Protein AF-A0A2M8KB88-F1 (afdb_monomer_lite)

Secondary structure (DSSP, 8-state):
-HHHHHHHHHHHHT-HHHHHHHHT-TTSS--HHHHHHHHHHHHHHHHHHTS--TTHHHHHHHHHHHHHHHHHHHHHHHTHHHHHHTHHHHHHHTT-TTHHHHHHHHHHHHHH-SS----HHHHHHHHHHHHHH---THHHHHHHHHHHHHHHHHHHHHHHHT--HHHHHHHHHHHHHHHHHHHHHHHHHH-HHHHHHHHHHHHHHHHHHHHHHHHH-

Radius of gyration: 22.47 Å; chains: 1; bounding box: 53×27×57 Å

Foldseek 3Di:
DVLQVVLVVLLVVLDPVVLLVLLCVLPPDGPVVLVVLVVVLVVVVVVQVPDDPDPCVVVNVVSVVVSVVSSVVSSCSSCVVVCVVCVVVCVVVVPDPCVSSLVSSVVSCVVPPDDDPRDLVVNLVVLVVVLVPDDLPPLPVVLVVQLVVQLVVLVVCCVVVVDDPVVSVVSSVVVNVVVVVVSVVVVCSPPVNNSSVSSSVSSVVVVVVVVVVVVVD

pLDDT: mean 72.9, std 11.25, range [43.75, 89.88]

Sequence (217 aa):
MDSFLFFWGMYKRASFWRVLRDGYRPDGRTNIGLLTYSTLLLVFLIVHAFRNRNFYIYIDFLLIGLWVFWLWKSIKRAYRHYEEQYASRLEYYKQERQYLRYLIFRDEVIRDNISHGISISDALAHIETDLDTEVTDVLKTSIFITTGLSVVITLTVNLIGKWDTSYTLLVLFVSAITLLIGISILGSVRSRKVKLLELKRYLTWLQREEALTRATE

Structure (mmCIF, N/CA/C/O backbone):
data_AF-A0A2M8KB88-F1
#
_entry.id   AF-A0A2M8KB88-F1
#
loop_
_atom_site.group_PDB
_atom_site.id
_atom_site.type_symbol
_atom_site.label_atom_id
_atom_site.label_alt_id
_atom_site.label_comp_id
_atom_site.label_asym_id
_atom_site.label_entity_id
_atom_site.label_seq_id
_atom_site.pdbx_PDB_ins_code
_atom_site.Cartn_x
_atom_site.Cartn_y
_atom_site.Cartn_z
_atom_site.occupancy
_atom_site.B_iso_or_equiv
_atom_site.auth_seq_id
_atom_site.auth_comp_id
_atom_site.auth_asym_id
_atom_site.auth_atom_id
_atom_site.pdbx_PDB_model_num
ATOM 1 N N . MET A 1 1 ? -3.549 -9.639 -24.057 1.00 75.19 1 MET A N 1
ATOM 2 C CA . MET A 1 1 ? -4.027 -10.211 -22.775 1.00 75.19 1 MET A CA 1
ATOM 3 C C . MET A 1 1 ? -2.856 -10.659 -21.904 1.00 75.19 1 MET A C 1
ATOM 5 O O . MET A 1 1 ? -2.818 -10.295 -20.735 1.00 75.19 1 MET A O 1
ATOM 9 N N . ASP A 1 2 ? -1.862 -11.346 -22.472 1.00 83.12 2 ASP A N 1
ATOM 10 C CA . ASP A 1 2 ? -0.685 -11.839 -21.734 1.00 83.12 2 ASP A CA 1
ATOM 11 C C . ASP A 1 2 ? 0.150 -10.720 -21.097 1.00 83.12 2 ASP A C 1
ATOM 13 O O . ASP A 1 2 ? 0.485 -10.801 -19.915 1.00 83.12 2 ASP A O 1
ATOM 17 N N . SER A 1 3 ? 0.366 -9.613 -21.822 1.00 84.56 3 SER A N 1
ATOM 18 C CA . SER A 1 3 ? 1.036 -8.420 -21.285 1.00 84.56 3 SER A CA 1
ATOM 19 C C . SER A 1 3 ? 0.339 -7.871 -20.037 1.00 84.56 3 SER A C 1
ATOM 21 O O . SER A 1 3 ? 0.982 -7.581 -19.029 1.00 84.56 3 SER A O 1
ATOM 23 N N . PHE A 1 4 ? -0.994 -7.776 -20.064 1.00 86.88 4 PHE A N 1
ATOM 24 C CA . PHE A 1 4 ? -1.771 -7.319 -18.913 1.00 86.88 4 PHE A CA 1
ATOM 25 C C . PHE A 1 4 ? -1.651 -8.278 -17.725 1.00 86.88 4 PHE A C 1
ATOM 27 O O . PHE A 1 4 ? -1.395 -7.831 -16.608 1.00 86.88 4 PHE A O 1
ATOM 34 N N . LEU A 1 5 ? -1.802 -9.587 -17.949 1.00 87.25 5 LEU A N 1
ATOM 35 C CA . LEU A 1 5 ? -1.717 -10.587 -16.882 1.00 87.25 5 LEU A CA 1
ATOM 36 C C . LEU A 1 5 ? -0.340 -10.591 -16.212 1.00 87.25 5 LEU A C 1
ATOM 38 O O . LEU A 1 5 ? -0.261 -10.690 -14.984 1.00 87.25 5 LEU A O 1
ATOM 42 N N . PHE A 1 6 ? 0.725 -10.415 -16.994 1.00 88.19 6 PHE A N 1
ATOM 43 C CA . PHE A 1 6 ? 2.080 -10.278 -16.476 1.00 88.19 6 PHE A CA 1
ATOM 44 C C . PHE A 1 6 ? 2.221 -9.061 -15.553 1.00 88.19 6 PHE A C 1
ATOM 46 O O . PHE A 1 6 ? 2.565 -9.212 -14.375 1.00 88.19 6 PHE A O 1
ATOM 53 N N . PHE A 1 7 ? 1.890 -7.860 -16.041 1.00 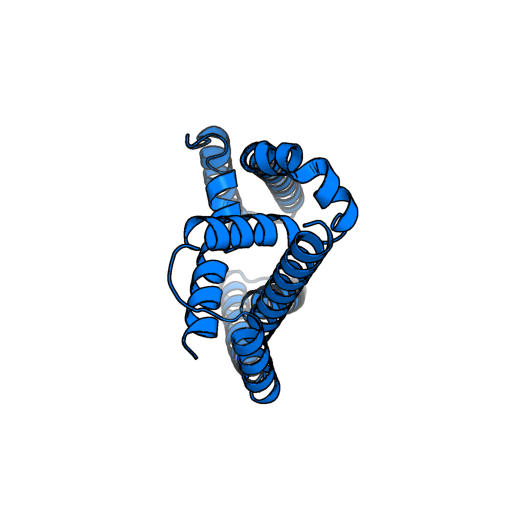88.81 7 PHE A N 1
ATOM 54 C CA . PHE A 1 7 ? 2.022 -6.638 -15.243 1.00 88.81 7 PHE A CA 1
ATOM 55 C C . PHE A 1 7 ? 1.078 -6.623 -14.040 1.00 88.81 7 PHE A C 1
ATOM 57 O O . PHE A 1 7 ? 1.451 -6.162 -12.962 1.00 88.81 7 PHE A O 1
ATOM 64 N N . TRP A 1 8 ? -0.118 -7.195 -14.168 1.00 88.25 8 TRP A N 1
ATOM 65 C CA . TRP A 1 8 ? -1.032 -7.386 -13.046 1.00 88.25 8 TRP A CA 1
ATOM 66 C C . TRP A 1 8 ? -0.458 -8.334 -11.985 1.00 88.25 8 TRP A C 1
ATOM 68 O O . TRP A 1 8 ? -0.615 -8.099 -10.783 1.00 88.25 8 TRP A O 1
ATOM 78 N N . GLY A 1 9 ? 0.252 -9.382 -12.410 1.00 85.88 9 GLY A N 1
ATOM 79 C CA . GLY A 1 9 ? 1.018 -10.264 -11.533 1.00 85.88 9 GLY A CA 1
ATOM 80 C C . GLY A 1 9 ? 2.095 -9.509 -10.753 1.00 85.88 9 GLY A C 1
ATOM 81 O O . GLY A 1 9 ? 2.132 -9.599 -9.523 1.00 85.88 9 GLY A O 1
ATOM 82 N N . MET A 1 10 ? 2.912 -8.705 -11.439 1.00 88.25 10 MET A N 1
ATOM 83 C CA . MET A 1 10 ? 3.956 -7.881 -10.806 1.00 88.25 10 MET A CA 1
ATOM 84 C C . MET A 1 10 ? 3.370 -6.838 -9.852 1.00 88.25 10 MET A C 1
ATOM 86 O O . MET A 1 10 ? 3.836 -6.671 -8.724 1.00 88.25 10 MET A O 1
ATOM 90 N N . TYR A 1 11 ? 2.266 -6.204 -10.238 1.00 87.38 11 TYR A N 1
ATOM 91 C CA . TYR A 1 11 ? 1.542 -5.260 -9.393 1.00 87.38 11 TYR A CA 1
ATOM 92 C C . TYR A 1 11 ? 1.056 -5.892 -8.084 1.00 87.38 11 TYR A C 1
ATOM 94 O O . TYR A 1 11 ? 1.212 -5.307 -7.009 1.00 87.38 11 TYR A O 1
ATOM 102 N N . LYS A 1 12 ? 0.531 -7.124 -8.133 1.00 84.69 12 LYS A N 1
ATOM 103 C CA . LYS A 1 12 ? 0.149 -7.866 -6.920 1.00 84.69 12 LYS A CA 1
ATOM 104 C C . LYS A 1 12 ? 1.351 -8.182 -6.026 1.00 84.69 12 LYS A C 1
ATOM 106 O O . LYS A 1 12 ? 1.211 -8.172 -4.800 1.00 84.69 12 LYS A O 1
ATOM 111 N N . ARG A 1 13 ? 2.532 -8.424 -6.604 1.00 82.19 13 ARG A N 1
ATOM 112 C CA . ARG A 1 13 ? 3.779 -8.613 -5.841 1.00 82.19 13 ARG A CA 1
ATOM 113 C C . ARG A 1 13 ? 4.266 -7.323 -5.181 1.00 82.19 13 ARG A C 1
ATOM 115 O O . ARG A 1 13 ? 4.905 -7.406 -4.135 1.00 82.19 13 ARG A O 1
ATOM 122 N N . ALA A 1 14 ? 3.900 -6.157 -5.709 1.00 83.06 14 ALA A N 1
ATOM 123 C CA . ALA A 1 14 ? 4.115 -4.835 -5.110 1.00 83.06 14 ALA A CA 1
ATOM 124 C C . ALA A 1 14 ? 2.933 -4.362 -4.228 1.00 83.06 14 ALA A C 1
ATOM 126 O O . ALA A 1 14 ? 2.629 -3.167 -4.116 1.00 83.06 14 ALA A O 1
ATOM 127 N N . SER A 1 15 ? 2.214 -5.302 -3.606 1.00 79.25 15 SER A N 1
ATOM 128 C CA . SER A 1 15 ? 1.044 -4.984 -2.783 1.00 79.25 15 SER A CA 1
ATOM 129 C C . SER A 1 15 ? 1.389 -4.198 -1.515 1.00 79.25 15 SER A C 1
ATOM 131 O O . SER A 1 15 ? 2.463 -4.329 -0.931 1.00 79.25 15 SER A O 1
ATOM 133 N N . PHE A 1 16 ? 0.411 -3.435 -1.023 1.00 72.56 16 PHE A N 1
ATOM 134 C CA . PHE A 1 16 ? 0.490 -2.748 0.269 1.00 72.56 16 PHE A CA 1
ATOM 135 C C . PHE A 1 16 ? 0.855 -3.695 1.427 1.00 72.56 16 PHE A C 1
ATOM 137 O O . PHE A 1 16 ? 1.629 -3.337 2.311 1.00 72.56 16 PHE A O 1
ATOM 144 N N . TRP A 1 17 ? 0.353 -4.933 1.396 1.00 71.88 17 TRP A N 1
ATOM 145 C CA . TRP A 1 17 ? 0.646 -5.943 2.414 1.00 71.88 17 TRP A CA 1
ATOM 146 C C . TRP A 1 17 ? 2.116 -6.349 2.455 1.00 71.88 17 TRP A C 1
ATOM 148 O O . TRP A 1 17 ? 2.629 -6.624 3.537 1.00 71.88 17 TRP A O 1
ATOM 158 N N . ARG A 1 18 ? 2.807 -6.343 1.308 1.00 77.88 18 ARG A N 1
ATOM 159 C CA . ARG A 1 18 ? 4.258 -6.540 1.270 1.00 77.88 18 ARG A CA 1
ATOM 160 C C . ARG A 1 18 ? 4.973 -5.400 1.987 1.00 77.88 18 ARG A C 1
ATOM 162 O O . ARG A 1 18 ? 5.766 -5.681 2.873 1.00 77.88 18 ARG A O 1
ATOM 169 N N . VAL A 1 19 ? 4.616 -4.149 1.688 1.00 77.62 19 VAL A N 1
ATOM 170 C CA . VAL A 1 19 ? 5.196 -2.961 2.346 1.00 77.62 19 VAL A CA 1
ATOM 171 C C . VAL A 1 19 ? 5.014 -3.013 3.859 1.00 77.62 19 VAL A C 1
ATOM 173 O O . VAL A 1 19 ? 5.959 -2.787 4.614 1.00 77.62 19 VAL A O 1
ATOM 176 N N . LEU A 1 20 ? 3.811 -3.370 4.312 1.00 73.25 20 LEU A N 1
ATOM 177 C CA . LEU A 1 20 ? 3.523 -3.510 5.734 1.00 73.25 20 LEU A CA 1
ATOM 178 C C . LEU A 1 20 ? 4.352 -4.636 6.367 1.00 73.25 20 LEU A C 1
ATOM 180 O O . LEU A 1 20 ? 4.992 -4.417 7.391 1.00 73.25 20 LEU A O 1
ATOM 184 N N . ARG A 1 21 ? 4.372 -5.824 5.750 1.00 75.75 21 ARG A N 1
ATOM 185 C CA . ARG A 1 21 ? 5.127 -6.992 6.226 1.00 75.75 21 ARG A CA 1
ATOM 186 C C . ARG A 1 21 ? 6.624 -6.706 6.315 1.00 75.75 21 ARG A C 1
ATOM 188 O O . ARG A 1 21 ? 7.250 -7.061 7.310 1.00 75.75 21 ARG A O 1
ATOM 195 N N . ASP A 1 22 ? 7.182 -6.065 5.299 1.00 76.06 22 ASP A N 1
ATOM 196 C CA . ASP A 1 22 ? 8.600 -5.722 5.239 1.00 76.06 22 ASP A CA 1
ATOM 197 C C . ASP A 1 22 ? 8.925 -4.616 6.270 1.00 76.06 22 ASP A C 1
ATOM 199 O O . ASP A 1 22 ? 9.995 -4.623 6.870 1.00 76.06 22 ASP A O 1
ATOM 203 N N . GLY A 1 23 ? 7.953 -3.766 6.630 1.00 75.50 23 GLY A N 1
ATOM 204 C CA . GLY A 1 23 ? 8.037 -2.876 7.793 1.00 75.50 23 GLY A CA 1
ATOM 205 C C . GLY A 1 23 ? 8.228 -3.604 9.132 1.00 75.50 23 GLY A C 1
ATOM 206 O O . GLY A 1 23 ? 8.920 -3.092 10.010 1.00 75.50 23 GLY A O 1
ATOM 207 N N . TYR A 1 24 ? 7.693 -4.819 9.295 1.00 71.31 24 TYR A N 1
ATOM 208 C CA . TYR A 1 24 ? 7.973 -5.688 10.451 1.00 71.31 24 TYR A CA 1
ATOM 209 C C . TYR A 1 24 ? 9.274 -6.488 10.305 1.00 71.31 24 TYR A C 1
ATOM 211 O O . TYR A 1 24 ? 9.665 -7.187 11.242 1.00 71.31 24 TYR A O 1
ATOM 219 N N . ARG A 1 25 ? 9.948 -6.410 9.153 1.00 79.00 25 ARG A N 1
ATOM 220 C CA . ARG A 1 25 ? 11.196 -7.120 8.843 1.00 79.00 25 ARG A CA 1
ATOM 221 C C . ARG A 1 25 ? 12.213 -6.215 8.125 1.00 79.00 25 ARG A C 1
ATOM 223 O O . ARG A 1 25 ? 12.664 -6.581 7.041 1.00 79.00 25 ARG A O 1
ATOM 230 N N . PRO A 1 26 ? 12.594 -5.058 8.702 1.00 68.94 26 PRO A N 1
ATOM 231 C CA . PRO A 1 26 ? 13.340 -4.029 7.977 1.00 68.94 26 PRO A CA 1
ATOM 232 C C . PRO A 1 26 ? 14.712 -4.481 7.459 1.00 68.94 26 PRO A C 1
ATOM 234 O O . PRO A 1 26 ? 15.143 -3.995 6.425 1.00 68.94 26 PRO A O 1
ATOM 237 N N . ASP A 1 27 ? 15.347 -5.456 8.115 1.00 72.81 27 ASP A N 1
ATOM 238 C CA . ASP A 1 27 ? 16.667 -5.985 7.734 1.00 72.81 27 ASP A CA 1
ATOM 239 C C . ASP A 1 27 ? 16.605 -7.497 7.432 1.00 72.81 27 ASP A C 1
ATOM 241 O O . ASP A 1 27 ? 17.525 -8.258 7.731 1.00 72.81 27 ASP A O 1
ATOM 245 N N . GLY A 1 28 ? 15.442 -7.991 6.987 1.00 67.19 28 GLY A N 1
ATOM 246 C CA . GLY A 1 28 ? 15.166 -9.428 6.835 1.00 67.19 28 GLY A CA 1
ATOM 247 C C . GLY A 1 28 ? 14.959 -10.179 8.160 1.00 67.19 28 GLY A C 1
ATOM 248 O O . GLY A 1 28 ? 14.445 -11.298 8.167 1.00 67.19 28 GLY A O 1
ATOM 249 N N . ARG A 1 29 ? 15.277 -9.552 9.299 1.00 72.69 29 ARG A N 1
ATOM 250 C CA . ARG A 1 29 ? 14.979 -10.047 10.650 1.00 72.69 29 ARG A CA 1
ATOM 251 C C . ARG A 1 29 ? 13.669 -9.462 11.161 1.00 72.69 29 ARG A C 1
ATOM 253 O O . ARG A 1 29 ? 13.425 -8.266 11.027 1.00 72.69 29 ARG A O 1
ATOM 260 N N . THR A 1 30 ? 12.843 -10.298 11.788 1.00 76.69 30 THR A N 1
ATOM 261 C CA . THR A 1 30 ? 11.597 -9.857 12.430 1.00 76.69 30 THR A CA 1
ATOM 262 C C . THR A 1 30 ? 11.895 -8.860 13.547 1.00 76.69 30 THR A C 1
ATOM 264 O O . THR A 1 30 ? 12.644 -9.159 14.475 1.00 76.69 30 THR A O 1
ATOM 267 N N . ASN A 1 31 ? 11.272 -7.684 13.483 1.00 77.62 31 ASN A N 1
ATOM 268 C CA . ASN A 1 31 ? 11.289 -6.696 14.551 1.00 77.62 31 ASN A CA 1
ATOM 269 C C . ASN A 1 31 ? 10.360 -7.169 15.679 1.00 77.62 31 ASN A C 1
ATOM 271 O O . ASN A 1 31 ? 9.187 -6.798 15.742 1.00 77.62 31 ASN A O 1
ATOM 275 N N . ILE A 1 32 ? 10.897 -8.032 16.548 1.00 78.06 32 ILE A N 1
ATOM 276 C CA . ILE A 1 32 ? 10.167 -8.631 17.673 1.00 78.06 32 ILE A CA 1
ATOM 277 C C . ILE A 1 32 ? 9.584 -7.537 18.574 1.00 78.06 32 ILE A C 1
ATOM 279 O O . ILE A 1 32 ? 8.450 -7.666 19.006 1.00 78.06 32 ILE A O 1
ATOM 283 N N . GLY A 1 33 ? 10.293 -6.423 18.788 1.00 75.81 33 GLY A N 1
ATOM 284 C CA . GLY A 1 33 ? 9.787 -5.305 19.590 1.00 75.81 33 GLY A CA 1
ATOM 285 C C . GLY A 1 33 ? 8.499 -4.701 19.024 1.00 75.81 33 GLY A C 1
ATOM 286 O O . GLY A 1 33 ? 7.511 -4.574 19.744 1.00 75.81 33 GLY A O 1
ATOM 287 N N . LEU A 1 34 ? 8.475 -4.391 17.723 1.00 77.50 34 LEU A N 1
ATOM 288 C CA . LEU A 1 34 ? 7.277 -3.866 17.060 1.00 77.50 34 LEU A CA 1
ATOM 289 C C . LEU A 1 34 ? 6.148 -4.904 17.020 1.00 77.50 34 LEU A C 1
ATOM 291 O O . LEU A 1 34 ? 4.989 -4.551 17.225 1.00 77.50 34 LEU A O 1
ATOM 295 N N . LEU A 1 35 ? 6.468 -6.180 16.790 1.00 72.31 35 LEU A N 1
ATOM 296 C CA . LEU A 1 35 ? 5.484 -7.265 16.766 1.00 72.31 35 LEU A CA 1
ATOM 297 C C . LEU A 1 35 ? 4.847 -7.488 18.146 1.00 72.31 35 LEU A C 1
ATOM 299 O O . LEU A 1 35 ? 3.622 -7.543 18.259 1.00 72.31 35 LEU A O 1
ATOM 303 N N . THR A 1 36 ? 5.664 -7.561 19.198 1.00 72.69 36 THR A N 1
ATOM 304 C CA . THR A 1 36 ? 5.211 -7.691 20.586 1.00 72.69 36 THR A CA 1
ATOM 305 C C . THR A 1 36 ? 4.380 -6.480 20.985 1.00 72.69 36 THR A C 1
ATOM 307 O O . THR A 1 36 ? 3.285 -6.653 21.507 1.00 72.69 36 THR A O 1
ATOM 310 N N . TYR A 1 37 ? 4.825 -5.263 20.659 1.00 73.75 37 TYR A N 1
ATOM 311 C CA . TYR A 1 37 ? 4.054 -4.047 20.918 1.00 73.75 37 TYR A CA 1
ATOM 312 C C . TYR A 1 37 ? 2.709 -4.047 20.173 1.00 73.75 37 TYR A C 1
ATOM 314 O O . TYR A 1 37 ? 1.685 -3.727 20.764 1.00 73.75 37 TYR A O 1
ATOM 322 N N . SER A 1 38 ? 2.675 -4.493 18.912 1.00 71.69 38 SER A N 1
ATOM 323 C CA . SER A 1 38 ? 1.430 -4.625 18.132 1.00 71.69 38 SER A CA 1
ATOM 324 C C . SER A 1 38 ? 0.469 -5.646 18.741 1.00 71.69 38 SER A C 1
ATOM 326 O O . SER A 1 38 ? -0.737 -5.419 18.782 1.00 71.69 38 SER A O 1
ATOM 328 N N . THR A 1 39 ? 1.005 -6.762 19.237 1.00 69.25 39 THR A N 1
ATOM 329 C CA . THR A 1 39 ? 0.220 -7.833 19.864 1.00 69.25 39 THR A CA 1
ATOM 330 C C . THR A 1 39 ? -0.340 -7.376 21.208 1.00 69.25 39 THR A C 1
ATOM 332 O O . THR A 1 39 ? -1.529 -7.535 21.463 1.00 69.25 39 THR A O 1
ATOM 335 N N . LEU A 1 40 ? 0.491 -6.745 22.044 1.00 69.94 40 LEU A N 1
ATOM 336 C CA . LEU A 1 40 ? 0.069 -6.177 23.323 1.00 69.94 40 LEU A CA 1
ATOM 337 C C . LEU A 1 40 ? -0.955 -5.061 23.131 1.00 69.94 40 LEU A C 1
ATOM 339 O O . LEU A 1 40 ? -1.940 -5.030 23.858 1.00 69.94 40 LEU A O 1
ATOM 343 N N . LEU A 1 41 ? -0.769 -4.194 22.132 1.00 73.81 41 LEU A N 1
ATOM 344 C CA . LEU A 1 41 ? -1.738 -3.162 21.780 1.00 73.81 41 LEU A CA 1
ATOM 345 C C . LEU A 1 41 ? -3.082 -3.777 21.382 1.00 73.81 41 LEU A C 1
ATOM 347 O O . LEU A 1 41 ? -4.115 -3.336 21.868 1.00 73.81 41 LEU A O 1
ATOM 351 N N . LEU A 1 42 ? -3.082 -4.813 20.540 1.00 68.00 42 LEU A N 1
ATOM 352 C CA . LEU A 1 42 ? -4.310 -5.502 20.142 1.00 68.00 42 LEU A CA 1
ATOM 353 C C . LEU A 1 42 ? -5.035 -6.100 21.357 1.00 68.00 42 LEU A C 1
ATOM 355 O O . LEU A 1 42 ? -6.233 -5.889 21.520 1.00 68.00 42 LEU A O 1
ATOM 359 N N . VAL A 1 43 ? -4.306 -6.807 22.226 1.00 66.94 43 VAL A N 1
ATOM 360 C CA . VAL A 1 43 ? -4.856 -7.380 23.465 1.00 66.94 43 VAL A CA 1
ATOM 361 C C . VAL A 1 43 ? -5.404 -6.278 24.373 1.00 66.94 43 VAL A C 1
ATOM 363 O O . VAL A 1 43 ? -6.511 -6.403 24.891 1.00 66.94 43 VAL A O 1
ATOM 366 N N . PHE A 1 44 ? -4.668 -5.178 24.525 1.00 71.69 44 PHE A N 1
ATOM 367 C CA . PHE A 1 44 ? -5.065 -4.028 25.331 1.00 71.69 44 PHE A CA 1
ATOM 368 C C 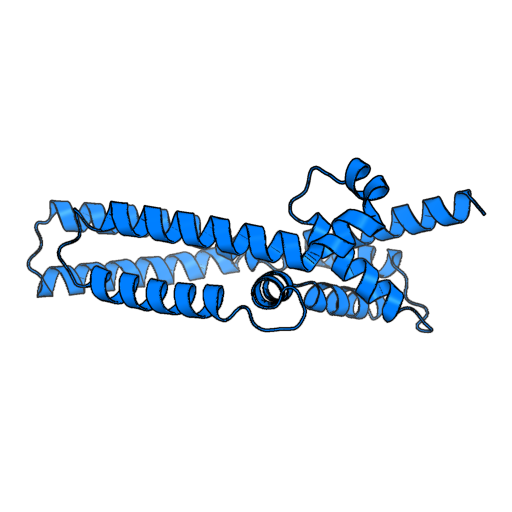. PHE A 1 44 ? -6.358 -3.387 24.814 1.00 71.69 44 PHE A C 1
ATOM 370 O O . PHE A 1 44 ? -7.296 -3.208 25.588 1.00 71.69 44 PHE A O 1
ATOM 377 N N . LEU A 1 45 ? -6.453 -3.138 23.503 1.00 71.31 45 LEU A N 1
ATOM 378 C CA . LEU A 1 45 ? -7.653 -2.596 22.858 1.00 71.31 45 LEU A CA 1
ATOM 379 C C . LEU A 1 45 ? -8.863 -3.526 23.027 1.00 71.31 45 LEU A C 1
ATOM 381 O O . LEU A 1 45 ? -9.968 -3.052 23.283 1.00 71.31 45 LEU A O 1
ATOM 385 N N . ILE A 1 46 ? -8.665 -4.846 22.926 1.00 65.19 46 ILE A N 1
ATOM 386 C CA . ILE A 1 46 ? -9.732 -5.833 23.147 1.00 65.19 46 ILE A CA 1
ATOM 387 C C . ILE A 1 46 ? -10.212 -5.783 24.600 1.00 65.19 46 ILE A C 1
ATOM 389 O O . ILE A 1 46 ? -11.411 -5.696 24.835 1.00 65.19 46 ILE A O 1
ATOM 393 N N . VAL A 1 47 ? -9.303 -5.795 25.578 1.00 66.62 47 VAL A N 1
ATOM 394 C CA . VAL A 1 47 ? -9.660 -5.756 27.008 1.00 66.62 47 VAL A CA 1
ATOM 395 C C . VAL A 1 47 ? -10.379 -4.452 27.368 1.00 66.62 47 VAL A C 1
ATOM 397 O O . VAL A 1 47 ? -11.369 -4.469 28.101 1.00 66.62 47 VAL A O 1
ATOM 400 N N . HIS A 1 48 ? -9.923 -3.322 26.828 1.00 66.31 48 HIS A N 1
ATOM 401 C CA . HIS A 1 48 ? -10.554 -2.020 27.034 1.00 66.31 48 HIS A CA 1
ATOM 402 C C . HIS A 1 48 ? -11.912 -1.875 26.363 1.00 66.31 48 HIS A C 1
ATOM 404 O O . HIS A 1 48 ? -12.771 -1.180 26.904 1.00 66.31 48 HIS A O 1
ATOM 410 N N . ALA A 1 49 ? -12.155 -2.563 25.246 1.00 62.53 49 ALA A N 1
ATOM 411 C CA . ALA A 1 49 ? -13.467 -2.559 24.609 1.00 62.53 49 ALA A CA 1
ATOM 412 C C . ALA A 1 49 ? -14.586 -3.062 25.547 1.00 62.53 49 ALA A C 1
ATOM 414 O O . ALA A 1 49 ? -15.740 -2.678 25.364 1.00 62.53 49 ALA A O 1
ATOM 415 N N . PHE A 1 50 ? -14.250 -3.859 26.572 1.00 64.25 50 PHE A N 1
ATOM 416 C CA . PHE A 1 50 ? -15.191 -4.398 27.562 1.00 64.25 50 PHE A CA 1
ATOM 417 C C . PHE A 1 50 ? -15.216 -3.638 28.902 1.00 64.25 50 PHE A C 1
ATOM 419 O O . PHE A 1 50 ? -15.970 -4.018 29.798 1.00 64.25 50 PHE A O 1
ATOM 426 N N . ARG A 1 51 ? -14.417 -2.572 29.075 1.00 62.50 51 ARG A N 1
ATOM 427 C CA . ARG A 1 51 ? -14.299 -1.815 30.338 1.00 62.50 51 ARG A CA 1
ATOM 428 C C . ARG A 1 51 ? -14.756 -0.359 30.156 1.00 62.50 51 ARG A C 1
ATOM 430 O O . ARG A 1 51 ? -14.758 0.165 29.049 1.00 62.50 51 ARG A O 1
ATOM 437 N N . ASN A 1 52 ? -15.198 0.287 31.240 1.00 60.84 52 ASN A N 1
ATOM 438 C CA . ASN A 1 52 ? -15.859 1.602 31.214 1.00 60.84 52 ASN A CA 1
ATOM 439 C C . ASN A 1 52 ? -15.077 2.656 30.388 1.00 60.84 52 ASN A C 1
ATOM 441 O O . ASN A 1 52 ? -13.931 2.970 30.696 1.00 60.84 52 ASN A O 1
ATOM 445 N N . ARG A 1 53 ? -15.703 3.178 29.325 1.00 61.47 53 ARG A N 1
ATOM 446 C CA . ARG A 1 53 ? -15.034 3.591 28.072 1.00 61.47 53 ARG A CA 1
ATOM 447 C C . ARG A 1 53 ? -14.364 4.976 28.096 1.00 61.47 53 ARG A C 1
ATOM 449 O O . ARG A 1 53 ? -13.442 5.220 27.328 1.00 61.47 53 ARG A O 1
ATOM 456 N N . ASN A 1 54 ? -14.803 5.894 28.957 1.00 65.75 54 ASN A N 1
ATOM 457 C CA . ASN A 1 54 ? -14.527 7.329 28.765 1.00 65.75 54 ASN A CA 1
ATOM 458 C C . ASN A 1 54 ? -13.073 7.762 29.033 1.00 65.75 54 ASN A C 1
ATOM 460 O O . ASN A 1 54 ? -12.561 8.619 28.321 1.00 65.75 54 ASN A O 1
ATOM 464 N N . PHE A 1 55 ? -12.387 7.180 30.021 1.00 66.38 55 PHE A N 1
ATOM 465 C CA . PHE A 1 55 ? -10.989 7.540 30.318 1.00 66.38 55 PHE A CA 1
ATOM 466 C C . PHE A 1 55 ? -9.999 6.887 29.340 1.00 66.38 55 PHE A C 1
ATOM 468 O O . PHE A 1 55 ? -8.956 7.441 29.001 1.00 66.38 55 PHE A O 1
ATOM 475 N N . TYR A 1 56 ? -10.352 5.702 28.858 1.00 70.50 56 TYR A N 1
ATOM 476 C CA . TYR A 1 56 ? -9.448 4.832 28.128 1.00 70.50 56 TYR A CA 1
ATOM 477 C C . TYR A 1 56 ? -9.330 5.154 26.639 1.00 70.50 56 TYR A C 1
ATOM 479 O O . TYR A 1 56 ? -8.279 4.901 26.060 1.00 70.50 56 TYR A O 1
ATOM 487 N N . ILE A 1 57 ? -10.329 5.820 26.051 1.00 73.00 57 ILE A N 1
ATOM 488 C CA . ILE A 1 57 ? -10.300 6.254 24.645 1.00 73.00 57 ILE A CA 1
ATOM 489 C C . ILE A 1 57 ? -9.059 7.109 24.340 1.00 73.00 57 ILE A C 1
ATOM 491 O O . ILE A 1 57 ? -8.398 6.902 23.325 1.00 73.00 57 ILE A O 1
ATOM 495 N N . TYR A 1 58 ? -8.700 8.049 25.219 1.00 78.50 58 TYR A N 1
ATOM 496 C CA . TYR A 1 58 ? -7.528 8.909 25.009 1.00 78.50 58 TYR A CA 1
ATOM 497 C C . TYR A 1 58 ? -6.209 8.132 25.080 1.00 78.50 58 TYR A C 1
ATOM 499 O O . TYR A 1 58 ? -5.287 8.403 24.309 1.00 78.50 58 TYR A O 1
ATOM 507 N N . ILE A 1 59 ? -6.131 7.142 25.974 1.00 80.50 59 ILE A N 1
ATOM 508 C CA . ILE A 1 59 ? -4.969 6.255 26.101 1.00 80.50 59 ILE A CA 1
ATOM 509 C C . ILE A 1 59 ? -4.853 5.373 24.854 1.00 80.50 59 ILE A C 1
ATOM 511 O O . ILE A 1 59 ? -3.766 5.261 24.292 1.00 80.50 59 ILE A O 1
ATOM 515 N N . ASP A 1 60 ? -5.967 4.822 24.371 1.00 78.38 60 ASP A N 1
ATOM 516 C CA . ASP A 1 60 ? -6.011 4.011 23.155 1.00 78.38 60 ASP A CA 1
ATOM 517 C C . ASP A 1 60 ? -5.514 4.815 21.942 1.00 78.38 60 ASP A C 1
ATOM 519 O O . ASP A 1 60 ? -4.645 4.350 21.202 1.00 78.38 60 ASP A O 1
ATOM 523 N N . PHE A 1 61 ? -5.982 6.059 21.771 1.00 80.00 61 PHE A N 1
ATOM 524 C CA . PHE A 1 61 ? -5.507 6.942 20.700 1.00 80.00 61 PHE A CA 1
ATOM 525 C C . PHE A 1 61 ? -4.011 7.247 20.801 1.00 80.00 61 PHE A C 1
ATOM 527 O O . PHE A 1 61 ? -3.320 7.238 19.780 1.00 80.00 61 PHE A O 1
ATOM 534 N N . LEU A 1 62 ? -3.494 7.488 22.007 1.00 85.19 62 LEU A N 1
ATOM 535 C CA . LEU A 1 62 ? -2.070 7.742 22.219 1.00 85.19 62 LEU A CA 1
ATOM 536 C C . LEU A 1 62 ? -1.229 6.507 21.873 1.00 85.19 62 LEU A C 1
ATOM 538 O O . LEU A 1 62 ? -0.231 6.624 21.160 1.00 85.19 62 LEU A O 1
ATOM 542 N N . LEU A 1 63 ? -1.647 5.320 22.317 1.00 83.12 63 LEU A N 1
ATOM 543 C CA . LEU A 1 63 ? -0.942 4.067 22.047 1.00 83.12 63 LEU A CA 1
ATOM 544 C C . LEU A 1 63 ? -0.973 3.689 20.561 1.00 83.12 63 LEU A C 1
ATOM 546 O O . LEU A 1 63 ? 0.050 3.248 20.026 1.00 83.12 63 LEU A O 1
ATOM 550 N N . ILE A 1 64 ? -2.105 3.913 19.883 1.00 82.44 64 ILE A N 1
ATOM 551 C CA . ILE A 1 64 ? -2.234 3.766 18.426 1.00 82.44 64 ILE A CA 1
ATOM 552 C C . ILE A 1 64 ? -1.340 4.783 17.712 1.00 82.44 64 ILE A C 1
ATOM 554 O O . ILE A 1 64 ? -0.625 4.417 16.783 1.00 82.44 64 ILE A O 1
ATOM 558 N N . GLY A 1 65 ? -1.321 6.045 18.145 1.00 80.62 65 GLY A N 1
ATOM 559 C CA . GLY A 1 65 ? -0.451 7.072 17.570 1.00 80.62 65 GLY A CA 1
ATOM 560 C C . GLY A 1 65 ? 1.030 6.701 17.679 1.00 80.62 65 GLY A C 1
ATOM 561 O O . GLY A 1 65 ? 1.768 6.774 16.692 1.00 80.62 65 GLY A O 1
ATOM 562 N N . LEU A 1 66 ? 1.449 6.211 18.849 1.00 89.00 66 LEU A N 1
ATOM 563 C CA . LEU A 1 66 ? 2.805 5.715 19.074 1.00 89.00 66 LEU A CA 1
ATOM 564 C C . LEU A 1 66 ? 3.113 4.505 18.178 1.00 89.00 66 LEU A C 1
ATOM 566 O O . LEU A 1 66 ? 4.180 4.447 17.567 1.00 89.00 66 LEU A O 1
ATOM 570 N N . TRP A 1 67 ? 2.163 3.576 18.036 1.00 87.25 67 TRP A N 1
ATOM 571 C CA . TRP A 1 67 ? 2.283 2.432 17.132 1.00 87.25 67 TRP A CA 1
ATOM 572 C C . TRP A 1 67 ? 2.480 2.862 15.677 1.00 87.25 67 TRP A C 1
ATOM 574 O O . TRP A 1 67 ? 3.420 2.404 15.028 1.00 87.25 67 TRP A O 1
ATOM 584 N N . VAL A 1 68 ? 1.644 3.779 15.178 1.00 82.25 68 VAL A N 1
ATOM 585 C CA . VAL A 1 68 ? 1.736 4.309 13.809 1.00 82.25 68 VAL A CA 1
ATOM 586 C C . VAL A 1 68 ? 3.095 4.965 13.584 1.00 82.25 68 VAL A C 1
ATOM 588 O O . VAL A 1 68 ? 3.732 4.714 12.562 1.00 82.25 68 VAL A O 1
ATOM 591 N N . PHE A 1 69 ? 3.575 5.761 14.543 1.00 85.88 69 PHE A N 1
ATOM 592 C CA . PHE A 1 69 ? 4.880 6.414 14.452 1.00 85.88 69 PHE A CA 1
ATOM 593 C C . PHE A 1 69 ? 6.033 5.401 14.371 1.00 85.88 69 PHE A C 1
ATOM 595 O O . PHE A 1 69 ? 6.925 5.529 13.528 1.00 85.88 69 PHE A O 1
ATOM 602 N N . TRP A 1 70 ? 6.007 4.364 15.213 1.00 86.88 70 TRP A N 1
ATOM 603 C CA . TRP A 1 70 ? 7.034 3.320 15.226 1.00 86.88 70 TRP A CA 1
ATOM 604 C C . TRP A 1 70 ? 7.006 2.468 13.957 1.00 86.88 70 TRP A C 1
ATOM 606 O O . TRP A 1 70 ? 8.058 2.200 13.372 1.00 86.88 70 TRP A O 1
ATOM 616 N N . LEU A 1 71 ? 5.812 2.091 13.497 1.00 81.62 71 LEU A N 1
ATOM 617 C CA . LEU A 1 71 ? 5.620 1.366 12.247 1.00 81.62 71 LEU A CA 1
ATOM 618 C C . LEU A 1 71 ? 6.127 2.186 11.057 1.00 81.62 71 LEU A C 1
ATOM 620 O O . LEU A 1 71 ? 6.879 1.667 10.236 1.00 81.62 71 LEU A O 1
ATOM 624 N N . TRP A 1 72 ? 5.784 3.475 10.993 1.00 83.75 72 TRP A N 1
ATOM 625 C CA . TRP A 1 72 ? 6.255 4.380 9.946 1.00 83.75 72 TRP A CA 1
ATOM 626 C C . TRP A 1 72 ? 7.783 4.473 9.914 1.00 83.75 72 TRP A C 1
ATOM 628 O O . TRP A 1 72 ? 8.391 4.312 8.855 1.00 83.75 72 TRP A O 1
ATOM 638 N N . LYS A 1 73 ? 8.424 4.641 11.077 1.00 85.81 73 LYS A N 1
ATOM 639 C CA . LYS A 1 73 ? 9.889 4.651 11.192 1.00 85.81 73 LYS A CA 1
ATOM 640 C C . LYS A 1 73 ? 10.514 3.327 10.735 1.00 85.81 73 LYS A C 1
ATOM 642 O O . LYS A 1 73 ? 11.566 3.338 10.099 1.00 85.81 73 LYS A O 1
ATOM 647 N N . SER A 1 74 ? 9.874 2.199 11.044 1.00 83.12 74 SER A N 1
ATOM 648 C CA . SER A 1 74 ? 10.341 0.866 10.645 1.00 83.12 74 SER A CA 1
ATOM 649 C C . SER A 1 74 ? 10.221 0.644 9.134 1.00 83.12 74 SER A C 1
ATOM 651 O O . SER A 1 74 ? 11.176 0.191 8.511 1.00 83.12 74 SER A O 1
ATOM 653 N N . ILE A 1 75 ? 9.103 1.052 8.522 1.00 80.62 75 ILE A N 1
ATOM 654 C CA . ILE A 1 75 ? 8.917 1.035 7.062 1.00 80.62 75 ILE A CA 1
ATOM 655 C C . ILE A 1 75 ? 9.975 1.909 6.385 1.00 80.62 75 ILE A C 1
ATOM 657 O O . ILE A 1 75 ? 10.635 1.460 5.452 1.00 80.62 75 ILE A O 1
ATOM 661 N N . LYS A 1 76 ? 10.199 3.132 6.884 1.00 81.12 76 LYS A N 1
ATOM 662 C CA . LYS A 1 76 ? 11.226 4.022 6.331 1.00 81.12 76 LYS A CA 1
ATOM 663 C C . LYS A 1 76 ? 12.620 3.392 6.388 1.00 81.12 76 LYS A C 1
ATOM 665 O O . LYS A 1 76 ? 13.391 3.523 5.449 1.00 81.12 76 LYS A O 1
ATOM 670 N N . ARG A 1 77 ? 12.938 2.672 7.468 1.00 82.44 77 ARG A N 1
ATOM 671 C CA . ARG A 1 77 ? 14.201 1.931 7.583 1.00 82.44 77 ARG A CA 1
ATOM 672 C C . ARG A 1 77 ? 14.287 0.786 6.569 1.00 82.44 77 ARG A C 1
ATOM 674 O O . ARG A 1 77 ? 15.292 0.704 5.876 1.00 82.44 77 ARG A O 1
ATOM 681 N N . ALA A 1 78 ? 13.241 -0.036 6.460 1.00 79.38 78 ALA A N 1
ATOM 682 C CA . ALA A 1 78 ? 13.181 -1.179 5.542 1.00 79.38 78 ALA A CA 1
ATOM 683 C C . ALA A 1 78 ? 13.437 -0.780 4.080 1.00 79.38 78 ALA A C 1
ATOM 685 O O . ALA A 1 78 ? 14.074 -1.504 3.322 1.00 79.38 78 ALA A O 1
ATOM 686 N N . TYR A 1 79 ? 12.948 0.399 3.697 1.00 77.44 79 TYR A N 1
ATOM 687 C CA . TYR A 1 79 ? 13.028 0.908 2.332 1.00 77.44 79 TYR A CA 1
ATOM 688 C C . TYR A 1 79 ? 14.041 2.042 2.158 1.00 77.44 79 TYR A C 1
ATOM 690 O O . TYR A 1 79 ? 14.060 2.699 1.119 1.00 77.44 79 TYR A O 1
ATOM 698 N N . ARG A 1 80 ? 14.933 2.244 3.134 1.00 79.38 80 ARG A N 1
ATOM 699 C CA . ARG A 1 80 ? 15.971 3.280 3.072 1.00 79.38 80 ARG A CA 1
ATOM 700 C C . ARG A 1 80 ? 16.881 3.114 1.853 1.00 79.38 80 ARG A C 1
ATOM 702 O O . ARG A 1 80 ? 17.255 4.105 1.241 1.00 79.38 80 ARG A O 1
ATOM 709 N N . HIS A 1 81 ? 17.166 1.874 1.455 1.00 80.12 81 HIS A N 1
ATOM 710 C CA . HIS A 1 81 ? 17.945 1.590 0.249 1.00 80.12 81 HIS A CA 1
ATOM 711 C C . HIS A 1 81 ? 17.296 2.163 -1.021 1.00 80.12 81 HIS A C 1
ATOM 713 O O . HIS A 1 81 ? 17.995 2.730 -1.852 1.00 80.12 81 HIS A O 1
ATOM 719 N N . TYR A 1 82 ? 15.964 2.107 -1.137 1.00 73.38 82 TYR A N 1
ATOM 720 C CA . TYR A 1 82 ? 15.246 2.726 -2.254 1.00 73.38 82 TYR A CA 1
ATOM 721 C C . TYR A 1 82 ? 15.312 4.257 -2.196 1.00 73.38 82 TYR A C 1
ATOM 723 O O . TYR A 1 82 ? 15.421 4.900 -3.238 1.00 73.38 82 TYR A O 1
ATOM 731 N N . GLU A 1 83 ? 15.271 4.844 -0.992 1.00 69.25 83 GLU A N 1
ATOM 732 C CA . GLU A 1 83 ? 15.449 6.292 -0.813 1.00 69.25 83 GLU A CA 1
ATOM 733 C C . GLU A 1 83 ? 16.851 6.756 -1.238 1.00 69.25 83 GLU A C 1
ATOM 735 O O . GLU A 1 83 ? 16.986 7.814 -1.849 1.00 69.25 83 GLU A O 1
ATOM 740 N N . GLU A 1 84 ? 17.882 5.960 -0.949 1.00 74.50 84 GLU A N 1
ATOM 741 C CA . GLU A 1 84 ? 19.281 6.274 -1.258 1.00 74.50 84 GLU A CA 1
ATOM 742 C C . GLU A 1 84 ? 19.630 6.003 -2.731 1.00 74.50 84 GLU A C 1
ATOM 744 O O . GLU A 1 84 ? 20.224 6.854 -3.389 1.00 74.50 84 GLU A O 1
ATOM 749 N N . GLN A 1 85 ? 19.220 4.856 -3.278 1.00 74.69 85 GLN A N 1
ATOM 750 C CA . GLN A 1 85 ? 19.528 4.450 -4.653 1.00 74.69 85 GLN A CA 1
ATOM 751 C C . GLN A 1 85 ? 18.787 5.293 -5.699 1.00 74.69 85 GLN A C 1
ATOM 753 O O . GLN A 1 85 ? 19.323 5.569 -6.771 1.00 74.69 85 GLN A O 1
ATOM 758 N N . TYR A 1 86 ? 17.560 5.720 -5.394 1.00 72.25 86 TYR A N 1
ATOM 759 C CA . TYR A 1 86 ? 16.716 6.466 -6.324 1.00 72.25 86 TYR A CA 1
ATOM 760 C C . TYR A 1 86 ? 16.549 7.937 -5.927 1.00 72.25 86 TYR A C 1
ATOM 762 O O . TYR A 1 86 ? 15.613 8.575 -6.400 1.00 72.25 86 TYR A O 1
ATOM 770 N N . ALA A 1 87 ? 17.439 8.498 -5.097 1.00 65.62 87 ALA A N 1
ATOM 771 C CA . ALA A 1 87 ? 17.320 9.847 -4.529 1.00 65.62 87 ALA A CA 1
ATOM 772 C C . ALA A 1 87 ? 17.033 10.953 -5.570 1.00 65.62 87 ALA A C 1
ATOM 774 O O . ALA A 1 87 ? 16.155 11.789 -5.352 1.00 65.62 87 ALA A O 1
ATOM 775 N N . SER A 1 88 ? 17.710 10.920 -6.724 1.00 65.06 88 SER A N 1
ATOM 776 C CA . SER A 1 88 ? 17.513 11.874 -7.830 1.00 65.06 88 SER A CA 1
ATOM 777 C C . SER A 1 88 ? 16.168 11.699 -8.546 1.00 65.06 88 SER A C 1
ATOM 779 O O . SER A 1 88 ? 15.538 12.672 -8.949 1.00 65.06 88 SER A O 1
ATOM 781 N N . ARG A 1 89 ? 15.676 10.460 -8.658 1.00 64.12 89 ARG A N 1
ATOM 782 C CA . ARG A 1 89 ? 14.352 10.156 -9.227 1.00 64.12 89 ARG A CA 1
ATOM 783 C C . ARG A 1 89 ? 13.232 10.449 -8.231 1.00 64.12 89 ARG A C 1
ATOM 785 O O . ARG A 1 89 ? 12.148 10.863 -8.623 1.00 64.12 89 ARG A O 1
ATOM 792 N N . LEU A 1 90 ? 13.500 10.279 -6.938 1.00 58.78 90 LEU A N 1
ATOM 793 C CA . LEU A 1 90 ? 12.584 10.603 -5.849 1.00 58.78 90 LEU A CA 1
ATOM 794 C C . LEU A 1 90 ? 12.181 12.071 -5.876 1.00 58.78 90 LEU A C 1
ATOM 796 O O . LEU A 1 90 ? 11.045 12.369 -5.543 1.00 58.78 90 LEU A O 1
ATOM 800 N N . GLU A 1 91 ? 13.066 12.979 -6.285 1.00 61.25 91 GLU A N 1
ATOM 801 C CA . GLU A 1 91 ? 12.737 14.399 -6.405 1.00 61.25 91 GLU A CA 1
ATOM 802 C C . GLU A 1 91 ? 11.670 14.678 -7.472 1.00 61.25 91 GLU A C 1
ATOM 804 O O . GLU A 1 91 ? 10.753 15.458 -7.223 1.00 61.25 91 GLU A O 1
ATOM 809 N N . TYR A 1 92 ? 11.711 13.957 -8.596 1.00 61.38 92 TYR A N 1
ATOM 810 C CA . TYR A 1 92 ? 10.750 14.095 -9.694 1.00 61.38 92 TYR A CA 1
ATOM 811 C C . TYR A 1 92 ? 9.349 13.559 -9.345 1.00 61.38 92 TYR A C 1
ATOM 813 O O . TYR A 1 92 ? 8.342 14.077 -9.823 1.00 61.38 92 TYR A O 1
ATOM 821 N N . TYR A 1 93 ? 9.266 12.551 -8.471 1.00 62.34 93 TYR A N 1
ATOM 822 C CA . TYR A 1 93 ? 8.011 11.866 -8.130 1.00 62.34 93 TYR A CA 1
ATOM 823 C C . TYR A 1 93 ? 7.551 12.079 -6.673 1.00 62.34 93 TYR A C 1
ATOM 825 O O . TYR A 1 93 ? 6.617 11.421 -6.206 1.00 62.34 93 TYR A O 1
ATOM 833 N N . LYS A 1 94 ? 8.189 13.006 -5.940 1.00 54.47 94 LYS A N 1
ATOM 834 C CA . LYS A 1 94 ? 8.161 13.153 -4.464 1.00 54.47 94 LYS A CA 1
ATOM 835 C C . LYS A 1 94 ? 6.802 13.455 -3.822 1.00 54.47 94 LYS A C 1
ATOM 837 O O . LYS A 1 94 ? 6.733 13.632 -2.609 1.00 54.47 94 LYS A O 1
ATOM 842 N N . GLN A 1 95 ? 5.724 13.531 -4.593 1.00 53.84 95 GLN A N 1
ATOM 843 C CA . GLN A 1 95 ? 4.422 13.982 -4.102 1.00 53.84 95 GLN A CA 1
ATOM 844 C C . GLN A 1 95 ? 3.408 12.854 -3.864 1.00 53.84 95 GLN A C 1
ATOM 846 O O . GLN A 1 95 ? 2.371 13.104 -3.250 1.00 53.84 95 GLN A O 1
ATOM 851 N N . GLU A 1 96 ? 3.690 11.604 -4.251 1.00 57.12 96 GLU A N 1
ATOM 852 C CA . GLU A 1 96 ? 2.688 10.533 -4.163 1.00 57.12 96 GLU A CA 1
ATOM 853 C C . GLU A 1 96 ? 3.050 9.405 -3.185 1.00 57.12 96 GLU A C 1
ATOM 855 O O . GLU A 1 96 ? 4.059 8.715 -3.323 1.00 57.12 96 GLU A O 1
ATOM 860 N N . ARG A 1 97 ? 2.141 9.125 -2.232 1.00 62.12 97 ARG A N 1
ATOM 861 C CA . ARG A 1 97 ? 2.234 8.001 -1.268 1.00 62.12 97 ARG A CA 1
ATOM 862 C C . ARG A 1 97 ? 2.403 6.624 -1.934 1.00 62.12 97 ARG A C 1
ATOM 864 O O . ARG A 1 97 ? 2.777 5.663 -1.270 1.00 62.12 97 ARG A O 1
ATOM 871 N N . GLN A 1 98 ? 2.096 6.518 -3.225 1.00 70.25 98 GLN A N 1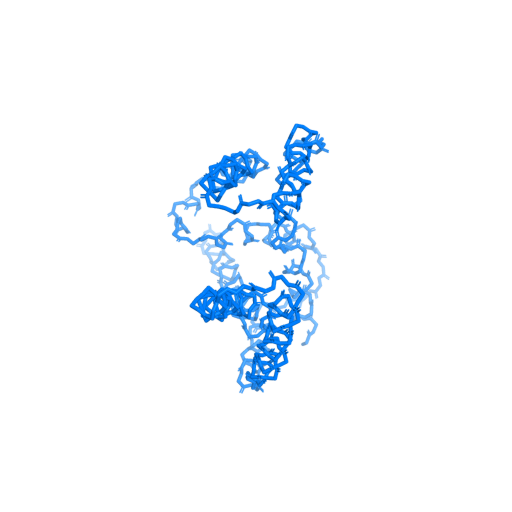
ATOM 872 C CA . GLN A 1 98 ? 2.143 5.287 -4.016 1.00 70.25 98 GLN A CA 1
ATOM 873 C C . GLN A 1 98 ? 3.529 5.014 -4.625 1.00 70.25 98 GLN A C 1
ATOM 875 O O . GLN A 1 98 ? 3.768 3.911 -5.112 1.00 70.25 98 GLN A O 1
ATOM 880 N N . TYR A 1 99 ? 4.462 5.970 -4.562 1.00 75.75 99 TYR A N 1
ATOM 881 C CA . TYR A 1 99 ? 5.735 5.877 -5.278 1.00 75.75 99 TYR A CA 1
ATOM 882 C C . TYR A 1 99 ? 6.657 4.756 -4.767 1.00 75.75 99 TYR A C 1
ATOM 884 O O . TYR A 1 99 ? 7.304 4.078 -5.559 1.00 75.75 99 TYR A O 1
ATOM 892 N N . LEU A 1 100 ? 6.648 4.461 -3.461 1.00 77.69 100 LEU A N 1
ATOM 893 C CA . LEU A 1 100 ? 7.404 3.326 -2.917 1.00 77.69 100 LEU A CA 1
ATOM 894 C C . LEU A 1 100 ? 6.954 1.988 -3.528 1.00 77.69 100 LEU A C 1
ATOM 896 O O . LEU A 1 100 ? 7.772 1.136 -3.865 1.00 77.69 100 LEU A O 1
ATOM 900 N N . ARG A 1 101 ? 5.641 1.805 -3.696 1.00 83.62 101 ARG A N 1
ATOM 901 C CA . ARG A 1 101 ? 5.082 0.602 -4.323 1.00 83.62 101 ARG A CA 1
ATOM 902 C C . ARG A 1 101 ? 5.394 0.549 -5.814 1.00 83.62 101 ARG A C 1
ATOM 904 O O . ARG A 1 101 ? 5.631 -0.542 -6.322 1.00 83.62 101 ARG A O 1
ATOM 911 N N . TYR A 1 102 ? 5.453 1.697 -6.486 1.00 85.94 102 TYR A N 1
ATOM 912 C CA . TYR A 1 102 ? 5.941 1.765 -7.859 1.00 85.94 102 TYR A CA 1
ATOM 913 C C . TYR A 1 102 ? 7.399 1.311 -7.976 1.00 85.94 102 TYR A C 1
ATOM 915 O O . TYR A 1 102 ? 7.688 0.496 -8.841 1.00 85.94 102 TYR A O 1
ATOM 923 N N . LEU A 1 103 ? 8.300 1.755 -7.093 1.00 83.44 103 LEU A N 1
ATOM 924 C CA . LEU A 1 103 ? 9.699 1.313 -7.130 1.00 83.44 103 LEU A CA 1
ATOM 925 C C . LEU A 1 103 ? 9.824 -0.207 -6.948 1.00 83.44 103 LEU A C 1
ATOM 927 O O . LEU A 1 103 ? 10.548 -0.854 -7.697 1.00 83.44 103 LEU A O 1
ATOM 931 N N . ILE A 1 104 ? 9.050 -0.792 -6.027 1.00 84.00 104 ILE A N 1
ATOM 932 C CA . ILE A 1 104 ? 8.985 -2.253 -5.865 1.00 84.00 104 ILE A CA 1
ATOM 933 C C . ILE A 1 104 ? 8.447 -2.912 -7.141 1.00 84.00 104 ILE A C 1
ATOM 935 O O . ILE A 1 104 ? 9.007 -3.900 -7.598 1.00 84.00 104 ILE A O 1
ATOM 939 N N . PHE A 1 105 ? 7.365 -2.386 -7.724 1.00 88.44 105 PHE A N 1
ATOM 940 C CA . PHE A 1 105 ? 6.805 -2.895 -8.979 1.00 88.44 105 PHE A CA 1
ATOM 941 C C . PHE A 1 105 ? 7.832 -2.857 -10.111 1.00 88.44 105 PHE A C 1
ATOM 943 O O . PHE A 1 105 ? 8.000 -3.849 -10.809 1.00 88.44 105 PHE A O 1
ATOM 950 N N . ARG A 1 106 ? 8.533 -1.735 -10.267 1.00 85.75 106 ARG A N 1
ATOM 951 C CA . ARG A 1 106 ? 9.570 -1.534 -11.273 1.00 85.75 106 ARG A CA 1
ATOM 952 C C . ARG A 1 106 ? 10.702 -2.539 -11.102 1.00 85.75 106 ARG A C 1
ATOM 954 O O . ARG A 1 106 ? 11.092 -3.160 -12.081 1.00 85.75 106 ARG A O 1
ATOM 961 N N . ASP A 1 107 ? 11.202 -2.723 -9.886 1.00 86.00 107 ASP A N 1
ATOM 962 C CA . ASP A 1 107 ? 12.292 -3.666 -9.629 1.00 86.00 107 ASP A CA 1
ATOM 963 C C . ASP A 1 107 ? 11.848 -5.116 -9.851 1.00 86.00 107 ASP A C 1
ATOM 965 O O . ASP A 1 107 ? 12.615 -5.917 -10.376 1.00 86.00 107 ASP A O 1
ATOM 969 N N . GLU A 1 108 ? 10.596 -5.457 -9.526 1.00 85.19 108 GLU A N 1
ATOM 970 C CA . GLU A 1 108 ? 10.007 -6.757 -9.869 1.00 85.19 108 GLU A CA 1
ATOM 971 C C . GLU A 1 108 ? 9.886 -6.941 -11.383 1.00 85.19 108 GLU A C 1
ATOM 973 O O . GLU A 1 108 ? 10.226 -8.010 -11.878 1.00 85.19 108 GLU A O 1
ATOM 978 N N . VAL A 1 109 ? 9.457 -5.903 -12.114 1.00 85.62 109 VAL A N 1
ATOM 979 C CA . VAL A 1 109 ? 9.433 -5.925 -13.577 1.00 85.62 109 VAL A CA 1
ATOM 980 C C . VAL A 1 109 ? 10.846 -6.144 -14.091 1.00 85.62 109 VAL A C 1
ATOM 982 O O . VAL A 1 109 ? 11.052 -7.150 -14.737 1.00 85.62 109 VAL A O 1
ATOM 985 N N . ILE A 1 110 ? 11.825 -5.299 -13.755 1.00 81.94 110 ILE A N 1
ATOM 986 C CA . ILE A 1 110 ? 13.212 -5.396 -14.247 1.00 81.94 110 ILE A CA 1
ATOM 987 C C . ILE A 1 110 ? 13.846 -6.751 -13.914 1.00 81.94 110 ILE A C 1
ATOM 989 O O . ILE A 1 110 ? 14.490 -7.345 -14.773 1.00 81.94 110 ILE A O 1
ATOM 993 N N . ARG A 1 111 ? 13.656 -7.259 -12.690 1.00 78.00 111 ARG A N 1
ATOM 994 C CA . ARG A 1 111 ? 14.217 -8.548 -12.260 1.00 78.00 111 ARG A CA 1
ATOM 995 C C . ARG A 1 111 ? 13.615 -9.724 -13.025 1.00 78.00 111 ARG A C 1
ATOM 997 O O . ARG A 1 111 ? 14.335 -10.663 -13.349 1.00 78.00 111 ARG A O 1
ATOM 1004 N N . ASP A 1 112 ? 12.317 -9.673 -13.304 1.00 75.44 112 ASP A N 1
ATOM 1005 C CA . ASP A 1 112 ? 11.625 -10.699 -14.083 1.00 75.44 112 ASP A CA 1
ATOM 1006 C C . ASP A 1 112 ? 11.684 -10.390 -15.605 1.00 75.44 112 ASP A C 1
ATOM 1008 O O . ASP A 1 112 ? 11.212 -11.189 -16.416 1.00 75.44 112 ASP A O 1
ATOM 1012 N N . ASN A 1 113 ? 12.290 -9.263 -16.020 1.00 63.59 113 ASN A N 1
ATOM 1013 C CA . ASN A 1 113 ? 12.380 -8.822 -17.413 1.00 63.59 113 ASN A CA 1
ATOM 1014 C C . ASN A 1 113 ? 13.618 -9.392 -18.100 1.00 63.59 113 ASN A C 1
ATOM 1016 O O . ASN A 1 113 ? 14.573 -8.689 -18.423 1.00 63.59 113 ASN A O 1
ATOM 1020 N N . ILE A 1 114 ? 13.567 -10.689 -18.368 1.00 52.28 114 ILE A N 1
ATOM 1021 C CA . ILE A 1 114 ? 14.344 -11.310 -19.433 1.00 52.28 114 ILE A CA 1
ATOM 1022 C C . ILE A 1 114 ? 13.359 -12.244 -20.151 1.00 52.28 114 ILE A C 1
ATOM 1024 O O . ILE A 1 114 ? 12.876 -13.193 -19.542 1.00 52.28 114 ILE A O 1
ATOM 1028 N N . SER A 1 115 ? 13.063 -11.977 -21.435 1.00 52.47 115 SER A N 1
ATOM 1029 C CA . SER A 1 115 ? 12.589 -12.937 -22.469 1.00 52.47 115 SER A CA 1
ATOM 1030 C C . SER A 1 115 ? 11.106 -13.096 -22.893 1.00 52.47 115 SER A C 1
ATOM 1032 O O . SER A 1 115 ? 10.832 -14.067 -23.588 1.00 52.47 115 SER A O 1
ATOM 1034 N N . HIS A 1 116 ? 10.144 -12.202 -22.605 1.00 55.81 116 HIS A N 1
ATOM 1035 C CA . HIS A 1 116 ? 8.720 -12.519 -22.914 1.00 55.81 116 HIS A CA 1
ATOM 1036 C C . HIS A 1 116 ? 7.997 -11.729 -24.031 1.00 55.81 116 HIS A C 1
ATOM 1038 O O . HIS A 1 116 ? 6.822 -11.991 -24.264 1.00 55.81 116 HIS A O 1
ATOM 1044 N N . GLY A 1 117 ? 8.635 -10.802 -24.760 1.00 65.69 117 GLY A N 1
ATOM 1045 C CA . GLY A 1 117 ? 7.948 -10.078 -25.857 1.00 65.69 117 GLY A CA 1
ATOM 1046 C C . GLY A 1 117 ? 6.724 -9.264 -25.396 1.00 65.69 117 GLY A C 1
ATOM 1047 O O . GLY A 1 117 ? 5.783 -9.048 -26.155 1.00 65.69 117 GLY A O 1
ATOM 1048 N N . ILE A 1 118 ? 6.723 -8.855 -24.126 1.00 80.00 118 ILE A N 1
ATOM 1049 C CA . ILE A 1 118 ? 5.602 -8.195 -23.457 1.00 80.00 118 ILE A CA 1
ATOM 1050 C C . ILE A 1 118 ? 5.613 -6.699 -23.764 1.00 80.00 118 ILE A C 1
ATOM 1052 O O . ILE A 1 118 ? 6.630 -6.026 -23.617 1.00 80.00 118 ILE A O 1
ATOM 1056 N N . SER A 1 119 ? 4.449 -6.178 -24.145 1.00 85.06 119 SER A N 1
ATOM 1057 C CA . SER A 1 119 ? 4.252 -4.788 -24.555 1.00 85.06 119 SER A CA 1
ATOM 1058 C C . SER A 1 119 ? 3.491 -3.989 -23.491 1.00 85.06 119 SER A C 1
ATOM 1060 O O . SER A 1 119 ? 2.375 -4.351 -23.100 1.00 85.06 119 SER A O 1
ATOM 1062 N N . ILE A 1 120 ? 4.077 -2.873 -23.035 1.00 85.81 120 ILE A N 1
ATOM 1063 C CA . ILE A 1 120 ? 3.422 -1.937 -22.104 1.00 85.81 120 ILE A CA 1
ATOM 1064 C C . ILE A 1 120 ? 2.178 -1.307 -22.750 1.00 85.81 120 ILE A C 1
ATOM 1066 O O . ILE A 1 120 ? 1.156 -1.161 -22.077 1.00 85.81 120 ILE A O 1
ATOM 1070 N N . SER A 1 121 ? 2.224 -0.975 -24.047 1.00 86.25 121 SER A N 1
ATOM 1071 C CA . SER A 1 121 ? 1.080 -0.373 -24.748 1.00 86.25 121 SER A CA 1
ATOM 1072 C C . SER A 1 121 ? -0.121 -1.313 -24.794 1.00 86.25 121 SER A C 1
ATOM 1074 O O . SER A 1 121 ? -1.248 -0.878 -24.568 1.00 86.25 121 SER A O 1
ATOM 1076 N N . ASP A 1 122 ? 0.116 -2.610 -24.991 1.00 86.69 122 ASP A N 1
ATOM 1077 C CA . ASP A 1 122 ? -0.950 -3.615 -25.058 1.00 86.69 122 ASP A CA 1
ATOM 1078 C C . ASP A 1 122 ? -1.625 -3.795 -23.694 1.00 86.69 122 ASP A C 1
ATOM 1080 O O . ASP A 1 122 ? -2.838 -3.992 -23.600 1.00 86.69 122 ASP A O 1
ATOM 1084 N N . ALA A 1 123 ? -0.840 -3.716 -22.615 1.00 86.56 123 ALA A N 1
ATOM 1085 C CA . ALA A 1 123 ? -1.359 -3.763 -21.256 1.00 86.56 123 ALA A CA 1
ATOM 1086 C C . ALA A 1 123 ? -2.182 -2.511 -20.913 1.00 86.56 123 ALA A C 1
ATOM 1088 O O . ALA A 1 123 ? -3.242 -2.636 -20.301 1.00 86.56 123 ALA A O 1
ATOM 1089 N N . LEU A 1 124 ? -1.735 -1.324 -21.335 1.00 89.75 124 LEU A N 1
ATOM 1090 C CA . LEU A 1 124 ? -2.473 -0.071 -21.151 1.00 89.75 124 LEU A CA 1
ATOM 1091 C C . LEU A 1 124 ? -3.812 -0.075 -21.900 1.00 89.75 124 LEU A C 1
ATOM 1093 O O . LEU A 1 124 ? -4.831 0.251 -21.293 1.00 89.75 124 LEU A O 1
ATOM 1097 N N . ALA A 1 125 ? -3.830 -0.509 -23.164 1.00 88.75 125 ALA A N 1
ATOM 1098 C CA . ALA A 1 125 ? -5.054 -0.607 -23.963 1.00 88.75 125 ALA A CA 1
ATOM 1099 C C . ALA A 1 125 ? -6.077 -1.574 -23.339 1.00 88.75 125 ALA A C 1
ATOM 1101 O O . ALA A 1 125 ? -7.278 -1.297 -23.290 1.00 88.75 125 ALA A O 1
ATOM 1102 N N . HIS A 1 126 ? -5.598 -2.699 -22.797 1.00 87.50 126 HIS A N 1
ATOM 1103 C CA . HIS A 1 126 ? -6.461 -3.649 -22.099 1.00 87.50 126 HIS A CA 1
ATOM 1104 C C . HIS A 1 126 ? -7.041 -3.067 -20.802 1.00 87.50 126 HIS A C 1
ATOM 1106 O O . HIS A 1 126 ? -8.226 -3.239 -20.534 1.00 87.50 126 HIS A O 1
ATOM 1112 N N . ILE A 1 127 ? -6.239 -2.333 -20.022 1.00 87.88 127 ILE A N 1
ATOM 1113 C CA . ILE A 1 127 ? -6.719 -1.646 -18.812 1.00 87.88 127 ILE A CA 1
ATOM 1114 C C . ILE A 1 127 ? -7.784 -0.605 -19.156 1.00 87.88 127 ILE A C 1
ATOM 1116 O O . ILE A 1 127 ? -8.750 -0.464 -18.418 1.00 87.88 127 ILE A O 1
ATOM 1120 N N . GLU A 1 128 ? -7.616 0.129 -20.252 1.00 86.12 128 GLU A N 1
ATOM 1121 C CA . GLU A 1 128 ? -8.581 1.137 -20.696 1.00 86.12 128 GLU A CA 1
ATOM 1122 C C . GLU A 1 128 ? -9.932 0.497 -21.048 1.00 86.12 128 GLU A C 1
ATOM 1124 O O . GLU A 1 128 ? -10.966 0.931 -20.547 1.00 86.12 128 GLU A O 1
ATOM 1129 N N . THR A 1 129 ? -9.900 -0.638 -21.752 1.00 85.38 129 THR A N 1
ATOM 1130 C CA . THR A 1 129 ? -11.096 -1.442 -22.063 1.00 85.38 129 THR A CA 1
ATOM 1131 C C . THR A 1 129 ? -11.794 -1.964 -20.794 1.00 85.38 129 THR A C 1
ATOM 1133 O O . THR A 1 129 ? -13.020 -1.906 -20.670 1.00 85.38 129 THR A O 1
ATOM 1136 N N . ASP A 1 130 ? -11.024 -2.458 -19.821 1.00 83.06 130 ASP A N 1
ATOM 1137 C CA . ASP A 1 130 ? -11.553 -2.937 -18.537 1.00 83.06 130 ASP A CA 1
ATOM 1138 C C . ASP A 1 130 ? -12.141 -1.791 -17.690 1.00 83.06 130 ASP A C 1
ATOM 1140 O O . ASP A 1 130 ? -13.160 -1.968 -17.026 1.00 83.06 130 ASP A O 1
ATOM 1144 N N . LEU A 1 131 ? -11.523 -0.605 -17.707 1.00 83.50 131 LEU A N 1
ATOM 1145 C CA . LEU A 1 131 ? -11.988 0.563 -16.951 1.00 83.50 131 LEU A CA 1
ATOM 1146 C C . LEU A 1 131 ? -13.320 1.113 -17.473 1.00 83.50 131 LEU A C 1
ATOM 1148 O O . LEU A 1 131 ? -14.132 1.578 -16.664 1.00 83.50 131 LEU A O 1
ATOM 1152 N N . ASP A 1 132 ? -13.536 1.048 -18.787 1.00 77.88 132 ASP A N 1
ATOM 1153 C CA . ASP A 1 132 ? -14.763 1.503 -19.447 1.00 77.88 132 ASP A CA 1
ATOM 1154 C C . ASP A 1 132 ? -15.944 0.550 -19.209 1.00 77.88 132 ASP A C 1
ATOM 1156 O O . ASP A 1 132 ? -17.102 0.968 -19.224 1.00 77.88 132 ASP A O 1
ATOM 1160 N N . THR A 1 133 ? -15.663 -0.725 -18.927 1.00 71.31 133 THR A N 1
ATOM 1161 C CA . THR A 1 133 ? -16.678 -1.769 -18.701 1.00 71.31 133 THR A CA 1
ATOM 1162 C C . THR A 1 133 ? -16.976 -2.034 -17.219 1.00 71.31 133 THR A C 1
ATOM 1164 O O . THR A 1 133 ? -17.939 -2.731 -16.892 1.00 71.31 133 THR A O 1
ATOM 1167 N N . GLU A 1 134 ? -16.196 -1.470 -16.291 1.00 65.19 134 GLU A N 1
ATOM 1168 C CA . GLU A 1 134 ? -16.340 -1.742 -14.860 1.00 65.19 134 GLU A CA 1
ATOM 1169 C C . GLU A 1 134 ? -17.431 -0.884 -14.191 1.00 65.19 134 GLU A C 1
ATOM 1171 O O . GLU A 1 134 ? -17.236 0.289 -13.853 1.00 65.19 134 GLU A O 1
ATOM 1176 N N . VAL A 1 135 ? -18.585 -1.508 -13.926 1.00 57.06 135 VAL A N 1
ATOM 1177 C CA . VAL A 1 135 ? -19.690 -0.923 -13.151 1.00 57.06 135 VAL A CA 1
ATOM 1178 C C . VAL A 1 135 ? -19.430 -1.100 -11.648 1.00 57.06 135 VAL A C 1
ATOM 1180 O O . VAL A 1 135 ? -19.302 -2.211 -11.136 1.00 57.06 135 VAL A O 1
ATOM 1183 N N . THR A 1 136 ? -19.359 0.005 -10.902 1.00 56.72 136 THR A N 1
ATOM 1184 C CA . THR A 1 136 ? -19.076 0.059 -9.451 1.00 56.72 136 THR A CA 1
ATOM 1185 C C . THR A 1 136 ? -20.245 -0.393 -8.552 1.00 56.72 136 THR A C 1
ATOM 1187 O O . THR A 1 136 ? -20.564 0.267 -7.564 1.00 56.72 136 THR A O 1
ATOM 1190 N N . ASP A 1 137 ? -20.892 -1.523 -8.845 1.00 49.91 137 ASP A N 1
ATOM 1191 C CA . ASP A 1 137 ? -22.107 -1.947 -8.123 1.00 49.91 137 ASP A CA 1
ATOM 1192 C C . ASP A 1 137 ? -21.859 -2.662 -6.780 1.00 49.91 137 ASP A C 1
ATOM 1194 O O . ASP A 1 137 ? -22.752 -2.760 -5.939 1.00 49.91 137 ASP A O 1
ATOM 1198 N N . VAL A 1 138 ? -20.626 -3.088 -6.491 1.00 52.03 138 VAL A N 1
ATOM 1199 C CA . VAL A 1 138 ? -20.315 -3.891 -5.287 1.00 52.03 138 VAL A CA 1
ATOM 1200 C C . VAL A 1 138 ? -20.374 -3.077 -3.979 1.00 52.03 138 VAL A C 1
ATOM 1202 O O . VAL A 1 138 ? -20.538 -3.640 -2.893 1.00 52.03 138 VAL A O 1
ATOM 1205 N N . LEU A 1 139 ? -20.288 -1.743 -4.047 1.00 50.62 139 LEU A N 1
ATOM 1206 C CA . LEU A 1 139 ? -20.275 -0.901 -2.844 1.00 50.62 139 LEU A CA 1
ATOM 1207 C C . LEU A 1 139 ? -21.651 -0.813 -2.168 1.00 50.62 139 LEU A C 1
ATOM 1209 O O . LEU A 1 139 ? -21.716 -0.844 -0.940 1.00 50.62 139 LEU A O 1
ATOM 1213 N N . LYS A 1 140 ? -22.745 -0.773 -2.941 1.00 50.25 140 LYS A N 1
ATOM 1214 C CA . LYS A 1 140 ? -24.100 -0.561 -2.403 1.00 50.25 140 LYS A CA 1
ATOM 1215 C C . LYS A 1 140 ? -24.554 -1.730 -1.525 1.00 50.25 140 LYS A C 1
ATOM 1217 O O . LYS A 1 140 ? -24.985 -1.512 -0.397 1.00 50.25 140 LYS A O 1
ATOM 1222 N N . THR A 1 141 ? -24.380 -2.966 -1.989 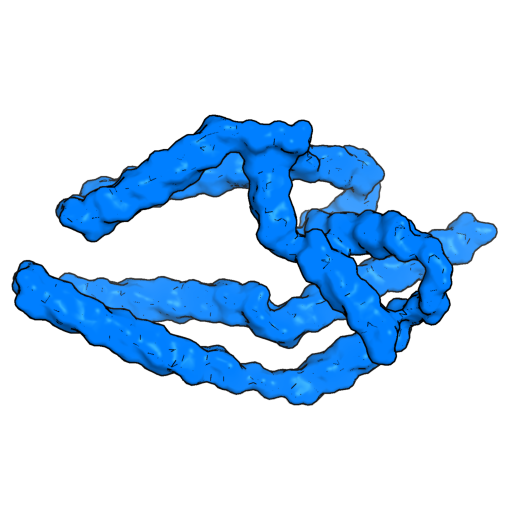1.00 53.06 141 THR A N 1
ATOM 1223 C CA . THR A 1 141 ? -24.836 -4.166 -1.265 1.00 53.06 141 THR A CA 1
ATOM 1224 C C . THR A 1 141 ? -24.066 -4.389 0.037 1.00 53.06 141 THR A C 1
ATOM 1226 O O . THR A 1 141 ? -24.657 -4.786 1.041 1.00 53.06 141 THR A O 1
ATOM 1229 N N . SER A 1 142 ? -22.762 -4.079 0.069 1.00 56.44 142 SER A N 1
ATOM 1230 C CA . SER A 1 142 ? -21.979 -4.218 1.305 1.00 56.44 142 SER A CA 1
ATOM 1231 C C . SER A 1 142 ? -22.362 -3.176 2.357 1.00 56.44 142 SER A C 1
ATOM 1233 O O . SER A 1 142 ? -22.433 -3.521 3.532 1.00 56.44 142 SER A O 1
ATOM 1235 N N . ILE A 1 143 ? -22.709 -1.943 1.967 1.00 59.97 143 ILE A N 1
ATOM 1236 C CA . ILE A 1 143 ? -23.174 -0.911 2.907 1.00 59.97 143 ILE A CA 1
ATOM 1237 C C . ILE A 1 143 ? -24.445 -1.372 3.622 1.00 59.97 143 ILE A C 1
ATOM 1239 O O . ILE A 1 143 ? -24.469 -1.389 4.848 1.00 59.97 143 ILE A O 1
ATOM 1243 N N . PHE A 1 144 ? -25.460 -1.833 2.887 1.00 62.47 144 PHE A N 1
ATOM 1244 C CA . PHE A 1 144 ? -26.721 -2.270 3.497 1.00 62.47 144 PHE A CA 1
ATOM 1245 C C . PHE A 1 144 ? -26.540 -3.429 4.481 1.00 62.47 144 PHE A C 1
ATOM 1247 O O . PHE A 1 144 ? -27.075 -3.381 5.588 1.00 62.47 144 PHE A O 1
ATOM 1254 N N . ILE A 1 145 ? -25.746 -4.441 4.114 1.00 61.34 145 ILE A N 1
ATOM 1255 C CA . ILE A 1 145 ? -25.494 -5.598 4.984 1.00 61.34 145 ILE A CA 1
ATOM 1256 C C . ILE A 1 145 ? -24.714 -5.173 6.234 1.00 61.34 145 ILE A C 1
ATOM 1258 O O . ILE A 1 145 ? -25.075 -5.559 7.343 1.00 61.34 145 ILE A O 1
ATOM 1262 N N . THR A 1 146 ? -23.670 -4.354 6.080 1.00 61.81 146 THR A N 1
ATOM 1263 C CA . THR A 1 146 ? -22.800 -3.978 7.206 1.00 61.81 146 THR A CA 1
ATOM 1264 C C . THR A 1 146 ? -23.492 -3.000 8.157 1.00 61.81 146 THR A C 1
ATOM 1266 O O . THR A 1 146 ? -23.408 -3.168 9.371 1.00 61.81 146 THR A O 1
ATOM 1269 N N . THR A 1 147 ? -24.242 -2.026 7.629 1.00 64.88 147 THR A N 1
ATOM 1270 C CA . THR A 1 147 ? -25.079 -1.126 8.434 1.00 64.88 147 THR A CA 1
ATOM 1271 C C . THR A 1 147 ? -26.186 -1.900 9.149 1.00 64.88 147 THR A C 1
ATOM 1273 O O . THR A 1 147 ? -26.395 -1.684 10.342 1.00 64.88 147 THR A O 1
ATOM 1276 N N . GLY A 1 148 ? -26.845 -2.845 8.468 1.00 66.62 148 GLY A N 1
ATOM 1277 C CA . GLY A 1 148 ? -27.846 -3.719 9.084 1.00 66.62 148 GLY A CA 1
ATOM 1278 C C . GLY A 1 148 ? -27.270 -4.533 10.245 1.00 66.62 148 GLY A C 1
ATOM 1279 O O . GLY A 1 148 ? -27.849 -4.558 11.330 1.00 66.62 148 GLY A O 1
ATOM 1280 N N . LEU A 1 149 ? -26.085 -5.121 10.062 1.00 67.62 149 LEU A N 1
ATOM 1281 C CA . LEU A 1 149 ? -25.407 -5.884 11.109 1.00 67.62 149 LEU A CA 1
ATOM 1282 C C . LEU A 1 149 ? -25.038 -5.006 12.314 1.00 67.62 149 LEU A C 1
ATOM 1284 O O . LEU A 1 149 ? -25.245 -5.410 13.457 1.00 67.62 149 LEU A O 1
ATOM 1288 N N . SER A 1 150 ? -24.532 -3.791 12.075 1.00 64.31 150 SER A N 1
ATOM 1289 C CA . SER A 1 150 ? -24.210 -2.847 13.148 1.00 64.31 150 SER A CA 1
ATOM 1290 C C . SER A 1 150 ? -25.438 -2.430 13.944 1.00 64.31 150 SER A C 1
ATOM 1292 O O . SER A 1 150 ? -25.365 -2.406 15.168 1.00 64.31 150 SER A O 1
ATOM 1294 N N . VAL A 1 151 ? -26.578 -2.195 13.289 1.00 69.12 151 VAL A N 1
ATOM 1295 C CA . VAL A 1 151 ? -27.839 -1.899 13.983 1.00 69.12 151 VAL A CA 1
ATOM 1296 C C . VAL A 1 151 ? -28.266 -3.069 14.872 1.00 69.12 151 VAL A C 1
ATOM 1298 O O . VAL A 1 151 ? -28.557 -2.856 16.048 1.00 69.12 151 VAL A O 1
ATOM 1301 N N . VAL A 1 152 ? -28.245 -4.306 14.359 1.00 72.44 152 VAL A N 1
ATOM 1302 C CA . VAL A 1 152 ? -28.615 -5.499 15.144 1.00 72.44 152 VAL A CA 1
ATOM 1303 C C . VAL A 1 152 ? -27.689 -5.684 16.347 1.00 72.44 152 VAL A C 1
ATOM 1305 O O . VAL A 1 152 ? -28.165 -5.907 17.460 1.00 72.44 152 VAL A O 1
ATOM 1308 N N . ILE A 1 153 ? -26.374 -5.542 16.159 1.00 69.19 153 ILE A N 1
ATOM 1309 C CA . ILE A 1 153 ? -25.395 -5.673 17.245 1.00 69.19 153 ILE A CA 1
ATOM 1310 C C . ILE A 1 153 ? -25.614 -4.583 18.295 1.00 69.19 153 ILE A C 1
ATOM 1312 O O . ILE A 1 153 ? -25.676 -4.889 19.483 1.00 69.19 153 ILE A O 1
ATOM 1316 N N . THR A 1 154 ? -25.776 -3.321 17.888 1.00 67.56 154 THR A N 1
ATOM 1317 C CA . THR A 1 154 ? -25.976 -2.216 18.833 1.00 67.56 154 THR A CA 1
ATOM 1318 C C . THR A 1 154 ? -27.286 -2.350 19.609 1.00 67.56 154 THR A C 1
ATOM 1320 O O . THR A 1 154 ? -27.293 -2.112 20.815 1.00 67.56 154 THR A O 1
ATOM 1323 N N . LEU A 1 155 ? -28.372 -2.798 18.971 1.00 68.19 155 LEU A N 1
ATOM 1324 C CA . LEU A 1 155 ? -29.638 -3.075 19.658 1.00 68.19 155 LEU A CA 1
ATOM 1325 C C . LEU A 1 155 ? -29.519 -4.249 20.638 1.00 68.19 155 LEU A C 1
ATOM 1327 O O . LEU A 1 155 ? -30.016 -4.159 21.757 1.00 68.19 155 LEU A O 1
ATOM 1331 N N . THR A 1 156 ? -28.812 -5.316 20.261 1.00 67.38 156 THR A N 1
ATOM 1332 C CA . THR A 1 156 ? -28.580 -6.482 21.133 1.00 67.38 156 THR A CA 1
ATOM 1333 C C . THR A 1 156 ? -27.739 -6.103 22.355 1.00 67.38 156 THR A C 1
ATOM 1335 O O . THR A 1 156 ? -28.068 -6.472 23.480 1.00 67.38 156 THR A O 1
ATOM 1338 N N . VAL A 1 157 ? -26.683 -5.307 22.158 1.00 67.56 157 VAL A N 1
ATOM 1339 C CA . VAL A 1 157 ? -25.834 -4.795 23.245 1.00 67.56 157 VAL A CA 1
ATOM 1340 C C . VAL A 1 157 ? -26.613 -3.853 24.160 1.00 67.56 157 VAL A C 1
ATOM 1342 O O . VAL A 1 157 ? -26.463 -3.943 25.376 1.00 67.56 157 VAL A O 1
ATOM 1345 N N . ASN A 1 158 ? -27.479 -2.996 23.612 1.00 68.44 158 ASN A N 1
ATOM 1346 C CA . ASN A 1 158 ? -28.335 -2.133 24.423 1.00 68.44 158 ASN A CA 1
ATOM 1347 C C . ASN A 1 158 ? -29.329 -2.952 25.269 1.00 68.44 158 ASN A C 1
ATOM 1349 O O . ASN A 1 158 ? -29.435 -2.735 26.474 1.00 68.44 158 ASN A O 1
ATOM 1353 N N . LEU A 1 159 ? -29.989 -3.953 24.676 1.00 68.81 159 LEU A N 1
ATOM 1354 C CA . LEU A 1 159 ? -30.923 -4.834 25.390 1.00 68.81 159 LEU A CA 1
ATOM 1355 C C . LEU A 1 159 ? -30.265 -5.563 26.573 1.00 68.81 159 LEU A C 1
ATOM 1357 O O . LEU A 1 159 ? -30.883 -5.702 27.626 1.00 68.81 159 LEU A O 1
ATOM 1361 N N . ILE A 1 160 ? -29.010 -5.995 26.421 1.00 71.88 160 ILE A N 1
ATOM 1362 C CA . ILE A 1 160 ? -28.256 -6.683 27.480 1.00 71.88 160 ILE A CA 1
ATOM 1363 C C . ILE A 1 160 ? -27.694 -5.685 28.506 1.00 71.88 160 ILE A C 1
ATOM 1365 O O . ILE A 1 160 ? -27.704 -5.952 29.706 1.00 71.88 160 ILE A O 1
ATOM 1369 N N . GLY A 1 161 ? -27.203 -4.533 28.047 1.00 67.88 161 GLY A N 1
ATOM 1370 C CA . GLY A 1 161 ? -26.508 -3.542 28.870 1.00 67.88 161 GLY A CA 1
ATOM 1371 C C . GLY A 1 161 ? -27.409 -2.527 29.575 1.00 67.88 161 GLY A C 1
ATOM 1372 O O . GLY A 1 161 ? -26.918 -1.830 30.460 1.00 67.88 161 GLY A O 1
ATOM 1373 N N . LYS A 1 162 ? -28.693 -2.430 29.197 1.00 77.44 162 LYS A N 1
ATOM 1374 C CA . LYS A 1 162 ? -29.648 -1.397 29.648 1.00 77.44 162 LYS A CA 1
ATOM 1375 C C . LYS A 1 162 ? -29.077 0.018 29.518 1.00 77.44 162 LYS A C 1
ATOM 1377 O O . LYS A 1 162 ? -29.060 0.785 30.480 1.00 77.44 162 LYS A O 1
ATOM 1382 N N . TRP A 1 163 ? -28.538 0.346 28.349 1.00 70.56 163 TRP A N 1
ATOM 1383 C CA . TRP A 1 163 ? -27.956 1.667 28.129 1.00 70.56 163 TRP A CA 1
ATOM 1384 C C . TRP A 1 163 ? -29.050 2.711 27.939 1.00 70.56 163 TRP A C 1
ATOM 1386 O O . TRP A 1 163 ? -30.123 2.426 27.410 1.00 70.56 163 TRP A O 1
ATOM 1396 N N . ASP A 1 164 ? -28.761 3.946 28.345 1.00 75.00 164 ASP A N 1
ATOM 1397 C CA . ASP A 1 164 ? -29.662 5.056 28.059 1.00 75.00 164 ASP A CA 1
ATOM 1398 C C . ASP A 1 164 ? -29.791 5.260 26.537 1.00 75.00 164 ASP A C 1
ATOM 1400 O O . ASP A 1 164 ? -28.852 5.048 25.753 1.00 75.00 164 ASP A O 1
ATOM 1404 N N . THR A 1 165 ? -30.973 5.689 26.108 1.00 73.50 165 THR A N 1
ATOM 1405 C CA . THR A 1 165 ? -31.362 5.806 24.697 1.00 73.50 165 THR A CA 1
ATOM 1406 C C . THR A 1 165 ? -30.437 6.773 23.953 1.00 73.50 165 THR A C 1
ATOM 1408 O O . THR A 1 165 ? -30.032 6.516 22.817 1.00 73.50 165 THR A O 1
ATOM 1411 N N . SER A 1 166 ? -30.009 7.837 24.638 1.00 62.41 166 SER A N 1
ATOM 1412 C CA . SER A 1 166 ? -29.065 8.842 24.139 1.00 62.41 166 SER A CA 1
ATOM 1413 C C . SER A 1 166 ? -27.704 8.242 23.760 1.00 62.41 166 SER A C 1
ATOM 1415 O O . SER A 1 166 ? -27.155 8.566 22.705 1.00 62.41 166 SER A O 1
ATOM 1417 N N . TYR A 1 167 ? -27.170 7.314 24.565 1.00 58.25 167 TYR A N 1
ATOM 1418 C CA . TYR A 1 167 ? -25.895 6.647 24.269 1.00 58.25 167 TYR A CA 1
ATOM 1419 C C . TYR A 1 167 ? -26.020 5.660 23.111 1.00 58.25 167 TYR A C 1
ATOM 1421 O O . TYR A 1 167 ? -25.101 5.529 22.304 1.00 58.25 167 TYR A O 1
ATOM 1429 N N . THR A 1 168 ? -27.171 5.005 22.988 1.00 66.25 168 THR A N 1
ATOM 1430 C CA . THR A 1 168 ? -27.445 4.069 21.891 1.00 66.25 168 THR A CA 1
ATOM 1431 C C . THR A 1 168 ? -27.481 4.786 20.545 1.00 66.25 168 THR A C 1
ATOM 1433 O O . THR A 1 168 ? -26.843 4.341 19.591 1.00 66.25 168 THR A O 1
ATOM 1436 N N . LEU A 1 169 ? -28.163 5.933 20.477 1.00 63.31 169 LEU A N 1
ATOM 1437 C CA . LEU A 1 169 ? -28.215 6.764 19.273 1.00 63.31 169 LEU A CA 1
ATOM 1438 C C . LEU A 1 169 ? -26.833 7.307 18.894 1.00 63.31 169 LEU A C 1
ATOM 1440 O O . LEU A 1 169 ? -26.454 7.258 17.724 1.00 63.31 169 LEU A O 1
ATOM 1444 N N . LEU A 1 170 ? -26.051 7.760 19.878 1.00 59.75 170 LEU A N 1
ATOM 1445 C CA . LEU A 1 170 ? -24.689 8.239 19.646 1.00 59.75 170 LEU A CA 1
ATOM 1446 C C . LEU A 1 170 ? -23.777 7.124 19.107 1.00 59.75 170 LEU A C 1
ATOM 1448 O O . LEU A 1 170 ? -23.035 7.341 18.150 1.00 59.75 170 LEU A O 1
ATOM 1452 N N . VAL A 1 171 ? -23.850 5.916 19.674 1.00 60.75 171 VAL A N 1
ATOM 1453 C CA . VAL A 1 171 ? -23.062 4.761 19.214 1.00 60.75 171 VAL A CA 1
ATOM 1454 C C . VAL A 1 171 ? -23.467 4.340 17.805 1.00 60.75 171 VAL A C 1
ATOM 1456 O O . VAL A 1 171 ? -22.586 4.091 16.983 1.00 60.75 171 VAL A O 1
ATOM 1459 N N . LEU A 1 172 ? -24.765 4.328 17.488 1.00 65.50 172 LEU A N 1
ATOM 1460 C CA . LEU A 1 172 ? -25.246 4.072 16.129 1.00 65.50 172 LEU A CA 1
ATOM 1461 C C . LEU A 1 172 ? -24.713 5.116 15.144 1.00 65.50 172 LEU A C 1
ATOM 1463 O O . LEU A 1 172 ? -24.147 4.742 14.119 1.00 65.50 172 LEU A O 1
ATOM 1467 N N . PHE A 1 173 ? -24.805 6.404 15.477 1.00 61.53 173 PHE A N 1
ATOM 1468 C CA . PHE A 1 173 ? -24.326 7.491 14.622 1.00 61.53 173 PHE A CA 1
ATOM 1469 C C . PHE A 1 173 ? -22.812 7.419 14.376 1.00 61.53 173 PHE A C 1
ATOM 1471 O O . PHE A 1 173 ? -22.359 7.444 13.230 1.00 61.53 173 PHE A O 1
ATOM 1478 N N . VAL A 1 174 ? -22.018 7.244 15.436 1.00 60.00 174 VAL A N 1
ATOM 1479 C CA . VAL A 1 174 ? -20.557 7.113 15.331 1.00 60.00 174 VAL A CA 1
ATOM 1480 C C . VAL A 1 174 ? -20.169 5.838 14.576 1.00 60.00 174 VAL A C 1
ATOM 1482 O O . VAL A 1 174 ? -19.253 5.872 13.753 1.00 60.00 174 VAL A O 1
ATOM 1485 N N . SER A 1 175 ? -20.872 4.722 14.795 1.00 62.78 175 SER A N 1
ATOM 1486 C CA . SER A 1 175 ? -20.641 3.478 14.050 1.00 62.78 175 SER A CA 1
ATOM 1487 C C . SER A 1 175 ? -20.962 3.629 12.563 1.00 62.78 175 SER A C 1
ATOM 1489 O O . SER A 1 175 ? -20.180 3.162 11.742 1.00 62.78 175 SER A O 1
ATOM 1491 N N . ALA A 1 176 ? -22.031 4.351 12.206 1.00 59.69 176 ALA A N 1
ATOM 1492 C CA . ALA A 1 176 ? -22.400 4.628 10.823 1.00 59.69 176 ALA A CA 1
ATOM 1493 C C . ALA A 1 176 ? -21.350 5.505 10.127 1.00 59.69 176 ALA A C 1
ATOM 1495 O O . ALA A 1 176 ? -20.935 5.185 9.016 1.00 59.69 176 ALA A O 1
ATOM 1496 N N . ILE A 1 177 ? -20.849 6.553 10.793 1.00 60.09 177 ILE A N 1
ATOM 1497 C CA . ILE A 1 177 ? -19.754 7.386 10.268 1.00 60.09 177 ILE A CA 1
ATOM 1498 C C . ILE A 1 177 ? -18.469 6.564 10.112 1.00 60.09 177 ILE A C 1
ATOM 1500 O O . ILE A 1 177 ? -17.822 6.617 9.068 1.00 60.09 177 ILE A O 1
ATOM 1504 N N . THR A 1 178 ? -18.111 5.769 11.121 1.00 63.97 178 THR A N 1
ATOM 1505 C CA . THR A 1 178 ? -16.904 4.926 11.091 1.00 63.97 178 THR A CA 1
ATOM 1506 C C . THR A 1 178 ? -17.002 3.865 9.999 1.00 63.97 178 THR A C 1
ATOM 1508 O O . THR A 1 178 ? -16.021 3.610 9.306 1.00 63.97 178 THR A O 1
ATOM 1511 N N . LEU A 1 179 ? -18.187 3.288 9.788 1.00 61.84 179 LEU A N 1
ATOM 1512 C CA . LEU A 1 179 ? -18.468 2.382 8.680 1.00 61.84 179 LEU A CA 1
ATOM 1513 C C . LEU A 1 179 ? -18.401 3.083 7.332 1.00 61.84 179 LEU A C 1
ATOM 1515 O O . LEU A 1 179 ? -17.807 2.533 6.419 1.00 61.84 179 LEU A O 1
ATOM 1519 N N . LEU A 1 180 ? -18.953 4.286 7.188 1.00 57.59 180 LEU A N 1
ATOM 1520 C CA . LEU A 1 180 ? -18.886 5.046 5.938 1.00 57.59 180 LEU A CA 1
ATOM 1521 C C . LEU A 1 180 ? -17.443 5.397 5.573 1.00 57.59 180 LEU A C 1
ATOM 1523 O O . LEU A 1 180 ? -17.030 5.196 4.430 1.00 57.59 180 LEU A O 1
ATOM 1527 N N . ILE A 1 181 ? -16.651 5.857 6.543 1.00 55.72 181 ILE A N 1
ATOM 1528 C CA . ILE A 1 181 ? -15.220 6.128 6.359 1.00 55.72 181 ILE A CA 1
ATOM 1529 C C . ILE A 1 181 ? -14.479 4.818 6.073 1.00 55.72 181 ILE A C 1
ATOM 1531 O O . ILE A 1 181 ? -13.719 4.736 5.112 1.00 55.72 181 ILE A O 1
ATOM 1535 N N . GLY A 1 182 ? -14.744 3.771 6.853 1.00 56.12 182 GLY A N 1
ATOM 1536 C CA . GLY A 1 182 ? -14.145 2.450 6.701 1.00 56.12 182 GLY A CA 1
ATOM 1537 C C . GLY A 1 182 ? -14.434 1.833 5.338 1.00 56.12 182 GLY A C 1
ATOM 1538 O O . GLY A 1 182 ? -13.514 1.350 4.697 1.00 56.12 182 GLY A O 1
ATOM 1539 N N . ILE A 1 183 ? -15.670 1.913 4.847 1.00 56.97 183 ILE A N 1
ATOM 1540 C CA . ILE A 1 183 ? -16.098 1.438 3.526 1.00 56.97 183 ILE A CA 1
ATOM 1541 C C . ILE A 1 183 ? -15.548 2.335 2.417 1.00 56.97 183 ILE A C 1
ATOM 1543 O O . ILE A 1 183 ? -15.194 1.824 1.363 1.00 56.97 183 ILE A O 1
ATOM 1547 N N . SER A 1 184 ? -15.397 3.642 2.629 1.00 50.69 184 SER A N 1
ATOM 1548 C CA . SER A 1 184 ? -14.751 4.528 1.648 1.00 50.69 184 SER A CA 1
ATOM 1549 C C . SER A 1 184 ? -13.253 4.221 1.514 1.00 50.69 184 SER A C 1
ATOM 1551 O O . SER A 1 184 ? -12.711 4.151 0.408 1.00 50.69 184 SER A O 1
ATOM 1553 N N . ILE A 1 185 ? -12.575 3.947 2.631 1.00 51.84 185 ILE A N 1
ATOM 1554 C CA . ILE A 1 185 ? -11.160 3.555 2.665 1.00 51.84 185 ILE A CA 1
ATOM 1555 C C . ILE A 1 185 ? -10.985 2.120 2.140 1.00 51.84 185 ILE A C 1
ATOM 1557 O O . ILE A 1 185 ? -10.172 1.877 1.258 1.00 51.84 185 ILE A O 1
ATOM 1561 N N . LEU A 1 186 ? -11.773 1.153 2.607 1.00 45.94 186 LEU A N 1
ATOM 1562 C CA . LEU A 1 186 ? -11.712 -0.239 2.146 1.00 45.94 186 LEU A CA 1
ATOM 1563 C C . LEU A 1 186 ? -12.190 -0.377 0.700 1.00 45.94 186 LEU A C 1
ATOM 1565 O O . LEU A 1 186 ? -11.621 -1.157 -0.053 1.00 45.94 186 LEU A O 1
ATOM 1569 N N . GLY A 1 187 ? -13.200 0.386 0.292 1.00 43.75 187 GLY A N 1
ATOM 1570 C CA . GLY A 1 187 ? -13.719 0.455 -1.070 1.00 43.75 187 GLY A CA 1
ATOM 1571 C C . GLY A 1 187 ? -12.700 1.051 -2.034 1.00 43.75 187 GLY A C 1
ATOM 1572 O O . GLY A 1 187 ? -12.484 0.481 -3.103 1.00 43.75 187 GLY A O 1
ATOM 1573 N N . SER A 1 188 ? -11.987 2.108 -1.632 1.00 47.84 188 SER A N 1
ATOM 1574 C CA . SER A 1 188 ? -10.857 2.628 -2.414 1.00 47.84 188 SER A CA 1
ATOM 1575 C C . SER A 1 188 ? -9.675 1.650 -2.460 1.00 47.84 188 SER A C 1
ATOM 1577 O O . SER A 1 188 ? -9.051 1.505 -3.504 1.00 47.84 188 SER A O 1
ATOM 1579 N N . VAL A 1 189 ? -9.411 0.888 -1.395 1.00 52.53 189 VAL A N 1
ATOM 1580 C CA . VAL A 1 189 ? -8.344 -0.135 -1.369 1.00 52.53 189 VAL A CA 1
ATOM 1581 C C . VAL A 1 189 ? -8.726 -1.426 -2.121 1.00 52.53 189 VAL A C 1
ATOM 1583 O O . VAL A 1 189 ? -7.852 -2.156 -2.602 1.00 52.53 189 VAL A O 1
ATOM 1586 N N . ARG A 1 190 ? -10.020 -1.754 -2.239 1.00 55.44 190 ARG A N 1
ATOM 1587 C CA . ARG A 1 190 ? -10.492 -3.053 -2.755 1.00 55.44 190 ARG A CA 1
ATOM 1588 C C . ARG A 1 190 ? -11.073 -2.995 -4.165 1.00 55.44 190 ARG A C 1
ATOM 1590 O O . ARG A 1 190 ? -10.998 -4.025 -4.839 1.00 55.44 190 ARG A O 1
ATOM 1597 N N . SER A 1 191 ? -11.589 -1.847 -4.610 1.00 67.19 191 SER A N 1
ATOM 1598 C CA . SER A 1 191 ? -12.168 -1.676 -5.947 1.00 67.19 191 SER A CA 1
ATOM 1599 C C . SER A 1 191 ? -11.155 -2.045 -7.033 1.00 67.19 191 SER A C 1
ATOM 1601 O O . SER A 1 191 ? -10.025 -1.544 -7.037 1.00 67.19 191 SER A O 1
ATOM 1603 N N . ARG A 1 192 ? -11.545 -2.951 -7.940 1.00 75.00 192 ARG A N 1
ATOM 1604 C CA . ARG A 1 192 ? -10.697 -3.357 -9.068 1.00 75.00 192 ARG A CA 1
ATOM 1605 C C . ARG A 1 192 ? -10.403 -2.139 -9.949 1.00 75.00 192 ARG A C 1
ATOM 1607 O O . ARG A 1 192 ? -9.234 -1.951 -10.264 1.00 75.00 192 ARG A O 1
ATOM 1614 N N . LYS A 1 193 ? -11.358 -1.223 -10.128 1.00 79.38 193 LYS A N 1
ATOM 1615 C CA . LYS A 1 193 ? -11.156 0.075 -10.794 1.00 79.38 193 LYS A CA 1
ATOM 1616 C C . LYS A 1 193 ? -9.996 0.887 -10.225 1.00 79.38 193 LYS A C 1
ATOM 1618 O O . LYS A 1 193 ? -9.154 1.370 -10.972 1.00 79.38 193 LYS A O 1
ATOM 1623 N N . VAL A 1 194 ? -9.903 1.018 -8.898 1.00 76.88 194 VAL A N 1
ATOM 1624 C CA . VAL A 1 194 ? -8.811 1.787 -8.265 1.00 76.88 194 VAL A CA 1
ATOM 1625 C C . VAL A 1 194 ? -7.465 1.097 -8.470 1.00 76.88 194 VAL A C 1
ATOM 1627 O O . VAL A 1 194 ? -6.471 1.759 -8.759 1.00 76.88 194 VAL A O 1
ATOM 1630 N N . LYS A 1 195 ? -7.431 -0.235 -8.387 1.00 82.44 195 LYS A N 1
ATOM 1631 C CA . LYS A 1 195 ? -6.217 -1.016 -8.655 1.00 82.44 195 LYS A CA 1
ATOM 1632 C C . LYS A 1 195 ? -5.792 -0.943 -10.121 1.00 82.44 195 LYS A C 1
ATOM 1634 O O . LYS A 1 195 ? -4.600 -0.870 -10.394 1.00 82.44 195 LYS A O 1
ATOM 1639 N N . LEU A 1 196 ? -6.746 -0.941 -11.050 1.00 86.44 196 LEU A N 1
ATOM 1640 C CA . LEU A 1 196 ? -6.499 -0.762 -12.479 1.00 86.44 196 LEU A CA 1
ATOM 1641 C C . LEU A 1 196 ? -5.977 0.646 -12.783 1.00 86.44 196 LEU A C 1
ATOM 1643 O O . LEU A 1 196 ? -5.016 0.779 -13.531 1.00 86.44 196 LEU A O 1
ATOM 1647 N N . LEU A 1 197 ? -6.533 1.687 -12.153 1.00 86.12 197 LEU A N 1
ATOM 1648 C CA . LEU A 1 197 ? -6.025 3.060 -12.262 1.00 86.12 197 LEU A CA 1
ATOM 1649 C C . LEU A 1 197 ? -4.611 3.204 -11.683 1.00 86.12 197 LEU A C 1
ATOM 1651 O O . LEU A 1 197 ? -3.775 3.893 -12.267 1.00 86.12 197 LEU A O 1
ATOM 1655 N N . GLU A 1 198 ? -4.325 2.547 -10.556 1.00 86.00 198 GLU A N 1
ATOM 1656 C CA . GLU A 1 198 ? -2.978 2.516 -9.978 1.00 86.00 198 GLU A CA 1
ATOM 1657 C C . GLU A 1 198 ? -1.994 1.775 -10.897 1.00 86.00 198 GLU A C 1
ATOM 1659 O O . GLU A 1 198 ? -0.911 2.290 -11.169 1.00 86.00 198 GLU A O 1
ATOM 1664 N N . LEU A 1 199 ? -2.383 0.618 -11.447 1.00 89.81 199 LEU A N 1
ATOM 1665 C CA . LEU A 1 199 ? -1.563 -0.093 -12.427 1.00 89.81 199 LEU A CA 1
ATOM 1666 C C . LEU A 1 199 ? -1.332 0.748 -13.691 1.00 89.81 199 LEU A C 1
ATOM 1668 O O . LEU A 1 199 ? -0.196 0.842 -14.147 1.00 89.81 199 LEU A O 1
ATOM 1672 N N . LYS A 1 200 ? -2.371 1.402 -14.230 1.00 89.81 200 LYS A N 1
ATOM 1673 C CA . LYS A 1 200 ? -2.254 2.312 -15.383 1.00 89.81 200 LYS A CA 1
ATOM 1674 C C . LYS A 1 200 ? -1.181 3.365 -15.119 1.00 89.81 200 LYS A C 1
ATOM 1676 O O . LYS A 1 200 ? -0.294 3.553 -15.943 1.00 89.81 200 LYS A O 1
ATOM 1681 N N . ARG A 1 201 ? -1.216 3.990 -13.936 1.00 88.50 201 ARG A N 1
ATOM 1682 C CA . ARG A 1 201 ? -0.227 4.990 -13.513 1.00 88.50 201 ARG A CA 1
ATOM 1683 C C . ARG A 1 201 ? 1.192 4.420 -13.484 1.00 88.50 201 ARG A C 1
ATOM 1685 O O . ARG A 1 201 ? 2.096 5.044 -14.030 1.00 88.50 201 ARG A O 1
ATOM 1692 N N . TYR A 1 202 ? 1.380 3.234 -12.902 1.00 89.75 202 TYR A N 1
ATOM 1693 C CA . TYR A 1 202 ? 2.698 2.592 -12.827 1.00 89.75 202 TYR A CA 1
ATOM 1694 C C . TYR A 1 202 ? 3.250 2.264 -14.216 1.00 89.75 202 TYR A C 1
ATOM 1696 O O . TYR A 1 202 ? 4.422 2.513 -14.483 1.00 89.75 202 TYR A O 1
ATOM 1704 N N . LEU A 1 203 ? 2.405 1.758 -15.116 1.00 89.88 203 LEU A N 1
ATOM 1705 C CA . LEU A 1 203 ? 2.795 1.458 -16.493 1.00 89.88 203 LEU A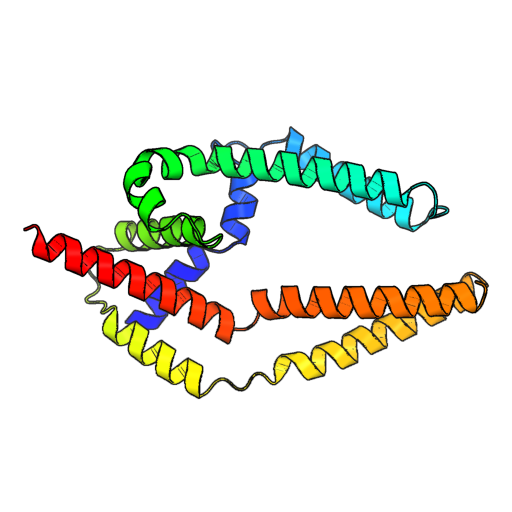 CA 1
ATOM 1706 C C . LEU A 1 203 ? 3.148 2.719 -17.282 1.00 89.88 203 LEU A C 1
ATOM 1708 O O . LEU A 1 203 ? 4.125 2.716 -18.021 1.00 89.88 203 LEU A O 1
ATOM 1712 N N . THR A 1 204 ? 2.409 3.814 -17.095 1.00 88.81 204 THR A N 1
ATOM 1713 C CA . THR A 1 204 ? 2.734 5.103 -17.720 1.00 88.81 204 THR A CA 1
ATOM 1714 C C . THR A 1 204 ? 4.069 5.659 -17.223 1.00 88.81 204 THR A C 1
ATOM 1716 O O . THR A 1 204 ? 4.839 6.192 -18.019 1.00 88.81 204 THR A O 1
ATOM 1719 N N . TRP A 1 205 ? 4.368 5.543 -15.926 1.00 87.56 205 TRP A N 1
ATOM 1720 C CA . TRP A 1 205 ? 5.675 5.938 -15.392 1.00 87.56 205 TRP A CA 1
ATOM 1721 C C . TRP A 1 205 ? 6.802 5.083 -15.967 1.00 87.56 205 TRP A C 1
ATOM 1723 O O . TRP A 1 205 ? 7.790 5.637 -16.443 1.00 87.56 205 TRP A O 1
ATOM 1733 N N . LEU A 1 206 ? 6.607 3.765 -16.029 1.00 87.44 206 LEU A N 1
ATOM 1734 C CA . LEU A 1 206 ? 7.582 2.850 -16.616 1.00 87.44 206 LEU A CA 1
ATOM 1735 C C . LEU A 1 206 ? 7.832 3.162 -18.103 1.00 87.44 206 LEU A C 1
ATOM 1737 O O . LEU A 1 206 ? 8.978 3.261 -18.528 1.00 87.44 206 LEU A O 1
ATOM 1741 N N . GLN A 1 207 ? 6.772 3.416 -18.877 1.00 87.12 207 GLN A N 1
ATOM 1742 C CA . GLN A 1 207 ? 6.868 3.791 -20.291 1.00 87.12 207 GLN A CA 1
ATOM 1743 C C . GLN A 1 207 ? 7.637 5.104 -20.498 1.00 87.12 207 GLN A C 1
ATOM 1745 O O . GLN A 1 207 ? 8.427 5.224 -21.435 1.00 87.12 207 GLN A O 1
ATOM 1750 N N . ARG A 1 208 ? 7.420 6.102 -19.629 1.00 84.12 208 ARG A N 1
ATOM 1751 C CA . ARG A 1 208 ? 8.175 7.364 -19.668 1.00 84.12 208 ARG A CA 1
ATOM 1752 C C . ARG A 1 208 ? 9.650 7.147 -19.353 1.00 84.12 208 ARG A C 1
ATOM 1754 O O . ARG A 1 208 ? 10.487 7.773 -19.995 1.00 84.12 208 ARG A O 1
ATOM 1761 N N . GLU A 1 209 ? 9.970 6.279 -18.395 1.00 81.19 209 GLU A N 1
ATOM 1762 C CA . GLU A 1 209 ? 11.360 5.924 -18.096 1.00 81.19 209 GLU A CA 1
ATOM 1763 C C . GLU A 1 209 ? 12.044 5.262 -19.297 1.00 81.19 209 GLU A C 1
ATOM 1765 O O . GLU A 1 209 ? 13.126 5.699 -19.676 1.00 81.19 209 GLU A O 1
ATOM 1770 N N . GLU A 1 210 ? 11.401 4.280 -19.939 1.00 80.25 210 GLU A N 1
ATOM 1771 C CA . GLU A 1 210 ? 11.945 3.626 -21.139 1.00 80.25 210 GLU A CA 1
ATOM 1772 C C . GLU A 1 210 ? 12.190 4.619 -22.282 1.00 80.25 210 GLU A C 1
ATOM 1774 O O . GLU A 1 210 ? 13.226 4.563 -22.946 1.00 80.25 210 GLU A O 1
ATOM 1779 N N . ALA A 1 211 ? 11.259 5.552 -22.503 1.00 80.88 211 ALA A N 1
ATOM 1780 C CA . ALA A 1 211 ? 11.395 6.578 -23.531 1.00 80.88 211 ALA A CA 1
ATOM 1781 C C . ALA A 1 211 ? 12.561 7.541 -23.249 1.00 80.88 211 ALA A C 1
ATOM 1783 O O . ALA A 1 211 ? 13.291 7.902 -24.169 1.00 80.88 211 ALA A O 1
ATOM 1784 N N . LEU A 1 212 ? 12.756 7.933 -21.985 1.00 78.75 212 LEU A N 1
ATOM 1785 C CA . LEU A 1 212 ? 13.874 8.787 -21.576 1.00 78.75 212 LEU A CA 1
ATOM 1786 C C . LEU A 1 212 ? 15.220 8.078 -21.738 1.00 78.75 212 LEU A C 1
ATOM 1788 O O . LEU A 1 212 ? 16.162 8.700 -22.213 1.00 78.75 212 LEU A O 1
ATOM 1792 N N . THR A 1 213 ? 15.311 6.789 -21.393 1.00 77.44 213 THR A N 1
ATOM 1793 C CA . THR A 1 213 ? 16.546 6.008 -21.570 1.00 77.44 213 THR A CA 1
ATOM 1794 C C . THR A 1 213 ? 16.932 5.885 -23.045 1.00 77.44 213 THR A C 1
ATOM 1796 O O . THR A 1 213 ? 18.082 6.145 -23.383 1.00 77.44 213 THR A O 1
ATOM 1799 N N . ARG A 1 214 ? 15.972 5.607 -23.938 1.00 72.94 214 ARG A N 1
ATOM 1800 C CA . ARG A 1 214 ? 16.223 5.535 -25.392 1.00 72.94 214 ARG A CA 1
ATOM 1801 C C . ARG A 1 214 ? 16.623 6.867 -26.028 1.00 72.94 214 ARG A C 1
ATOM 1803 O O . ARG A 1 214 ? 17.211 6.863 -27.095 1.00 72.94 214 ARG A O 1
ATOM 1810 N N . ALA A 1 215 ? 16.252 7.996 -25.427 1.00 71.62 215 ALA A N 1
ATOM 1811 C CA . ALA A 1 215 ? 16.612 9.321 -25.935 1.00 71.62 215 ALA A CA 1
ATOM 1812 C C . ALA 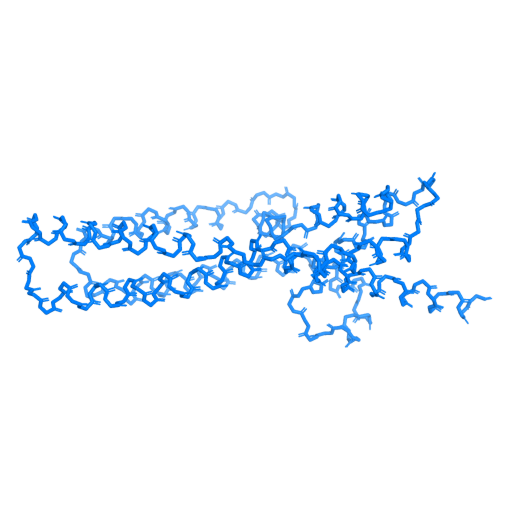A 1 215 ? 18.032 9.756 -25.527 1.00 71.62 215 ALA A C 1
ATOM 1814 O O . ALA A 1 215 ? 18.547 10.734 -26.064 1.00 71.62 215 ALA A O 1
ATOM 1815 N N . THR A 1 216 ? 18.630 9.075 -24.546 1.00 67.94 216 THR A N 1
ATOM 1816 C CA . THR A 1 216 ? 19.984 9.346 -24.037 1.00 67.94 216 THR A CA 1
ATOM 1817 C C . THR A 1 216 ? 21.050 8.381 -24.563 1.00 67.94 216 THR A C 1
ATOM 1819 O O . THR A 1 216 ? 22.227 8.592 -24.276 1.00 67.94 216 THR A O 1
ATOM 1822 N N . GLU A 1 217 ? 20.638 7.343 -25.295 1.00 58.97 217 GLU A N 1
ATOM 1823 C CA . GLU A 1 217 ? 21.491 6.396 -26.035 1.00 58.97 217 GLU A CA 1
ATOM 1824 C C . GLU A 1 217 ? 21.646 6.838 -27.496 1.00 58.97 217 GLU A C 1
ATOM 1826 O O . GLU A 1 217 ? 22.773 6.700 -28.025 1.00 58.97 217 GLU A O 1
#